Protein AF-A0A2W4WPD1-F1 (afdb_monomer_lite)

Radius of gyration: 22.11 Å; chains: 1; bounding box: 57×43×81 Å

InterPro domains:
  IPR038330 TspO/MBR-related superfamily [G3DSA:1.20.1260.100] (17-182)

Structure (mmCIF, N/CA/C/O backbone):
data_AF-A0A2W4WPD1-F1
#
_entry.id   AF-A0A2W4WPD1-F1
#
loop_
_atom_site.group_PDB
_atom_site.id
_atom_site.type_symbol
_atom_site.label_atom_id
_atom_site.label_alt_id
_atom_site.label_comp_id
_atom_site.label_asym_id
_atom_site.label_entity_id
_atom_site.label_seq_id
_atom_site.pdbx_PDB_ins_code
_atom_site.Cartn_x
_atom_site.Cartn_y
_atom_site.Cartn_z
_atom_site.occupancy
_atom_site.B_iso_or_equiv
_atom_site.auth_seq_id
_atom_site.auth_comp_id
_atom_site.auth_asym_id
_atom_site.auth_atom_id
_atom_site.pdbx_PDB_model_num
ATOM 1 N N . MET A 1 1 ? -22.347 15.953 59.995 1.00 42.59 1 MET A N 1
ATOM 2 C CA . MET A 1 1 ? -21.863 16.810 58.892 1.00 42.59 1 MET A CA 1
ATOM 3 C C . MET A 1 1 ? -20.649 16.119 58.297 1.00 42.59 1 MET A C 1
ATOM 5 O O . MET A 1 1 ? -19.586 16.167 58.896 1.00 42.59 1 MET A O 1
ATOM 9 N N . THR A 1 2 ? -20.830 15.371 57.210 1.00 38.72 2 THR A N 1
ATOM 10 C CA . THR A 1 2 ? -19.781 14.523 56.622 1.00 38.72 2 THR A CA 1
ATOM 11 C C . THR A 1 2 ? -19.592 14.935 55.170 1.00 38.72 2 THR A C 1
ATOM 13 O O . THR A 1 2 ? -20.540 14.941 54.388 1.00 38.72 2 THR A O 1
ATOM 16 N N . ASN A 1 3 ? -18.367 15.363 54.870 1.00 38.16 3 ASN A N 1
ATOM 17 C CA . ASN A 1 3 ? -17.938 16.006 53.635 1.00 38.16 3 ASN A CA 1
ATOM 18 C C . ASN A 1 3 ? -18.230 15.157 52.391 1.00 38.16 3 ASN A C 1
ATOM 20 O O . ASN A 1 3 ? -17.741 14.035 52.267 1.00 38.16 3 ASN A O 1
ATOM 24 N N . GLN A 1 4 ? -18.969 15.734 51.441 1.00 39.50 4 GLN A N 1
ATOM 25 C CA . GLN A 1 4 ? -19.043 15.236 50.073 1.00 39.50 4 GLN A CA 1
ATOM 26 C C . GLN A 1 4 ? -17.742 15.593 49.349 1.00 39.50 4 GLN A C 1
ATOM 28 O O . GLN A 1 4 ? -17.478 16.751 49.034 1.00 39.50 4 GLN A O 1
ATOM 33 N N . THR A 1 5 ? -16.919 14.586 49.080 1.00 43.91 5 THR A N 1
ATOM 34 C CA . THR A 1 5 ? -15.814 14.664 48.126 1.00 43.91 5 THR A CA 1
ATOM 35 C C . THR A 1 5 ? -16.387 14.858 46.724 1.00 43.91 5 THR A C 1
ATOM 37 O O . THR A 1 5 ? -16.841 13.923 46.069 1.00 43.91 5 THR A O 1
ATOM 40 N N . THR A 1 6 ? -16.377 16.102 46.252 1.00 45.09 6 THR A N 1
ATOM 41 C CA . THR A 1 6 ? -16.641 16.449 44.855 1.00 45.09 6 THR A CA 1
ATOM 42 C C . THR A 1 6 ? -15.619 15.754 43.957 1.00 45.09 6 THR A C 1
ATOM 44 O O . THR A 1 6 ? -14.435 16.093 43.980 1.00 45.09 6 THR A O 1
ATOM 47 N N . GLN A 1 7 ? -16.064 14.776 43.165 1.00 39.75 7 GLN A N 1
ATOM 48 C CA . GLN A 1 7 ? -15.249 14.217 42.089 1.00 39.75 7 GLN A CA 1
ATOM 49 C C . GLN A 1 7 ? -14.938 15.307 41.048 1.00 39.75 7 GLN A C 1
ATOM 51 O O . GLN A 1 7 ? -15.832 16.080 40.690 1.00 39.75 7 GLN A O 1
ATOM 56 N N . PRO A 1 8 ? -13.701 15.387 40.528 1.00 40.66 8 PRO A N 1
ATOM 57 C CA . PRO A 1 8 ? -13.371 16.346 39.488 1.00 40.66 8 PRO A CA 1
ATOM 58 C C . PRO A 1 8 ? -14.121 15.998 38.198 1.00 40.66 8 PRO A C 1
ATOM 60 O O . PRO A 1 8 ? -13.969 14.913 37.638 1.00 40.66 8 PRO A O 1
ATOM 63 N N . SER A 1 9 ? -14.923 16.957 37.731 1.00 39.97 9 SER A N 1
ATOM 64 C CA . SER A 1 9 ? -15.591 16.963 36.428 1.00 39.97 9 SER A CA 1
ATOM 65 C C . SER A 1 9 ? -14.628 16.523 35.321 1.00 39.97 9 SER A C 1
ATOM 67 O O . SER A 1 9 ? -13.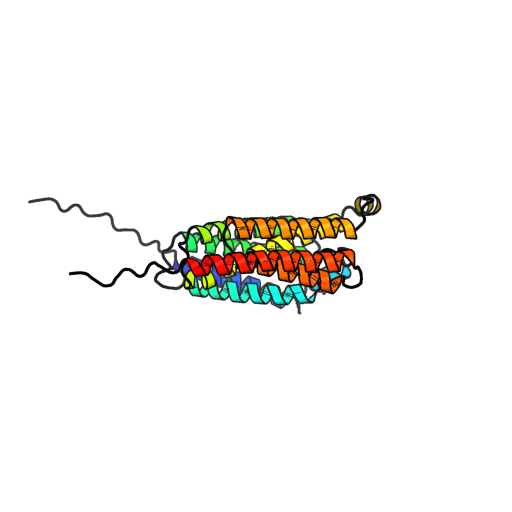632 17.195 35.029 1.00 39.97 9 SER A O 1
ATOM 69 N N . ALA A 1 10 ? -14.915 15.372 34.709 1.00 43.56 10 ALA A N 1
ATOM 70 C CA . ALA A 1 10 ? -14.200 14.889 33.542 1.00 43.56 10 ALA A CA 1
ATOM 71 C C . ALA A 1 10 ? -14.395 15.899 32.402 1.00 43.56 10 ALA A C 1
ATOM 73 O O . ALA A 1 10 ? -15.457 15.968 31.786 1.00 43.56 10 ALA A O 1
ATOM 74 N N . LYS A 1 11 ? -13.363 16.705 32.127 1.00 41.41 11 LYS A N 1
ATOM 75 C CA . LYS A 1 11 ? -13.317 17.612 30.975 1.00 41.41 11 LYS A CA 1
ATOM 76 C C . LYS A 1 11 ? -13.567 16.810 29.697 1.00 41.41 11 LYS A C 1
ATOM 78 O O . LYS A 1 11 ? -12.653 16.176 29.177 1.00 41.41 11 LYS A O 1
ATOM 83 N N . THR A 1 12 ? -14.783 16.861 29.160 1.00 45.59 12 THR A N 1
ATOM 84 C CA . THR A 1 12 ? -15.082 16.390 27.805 1.00 45.59 12 THR A CA 1
ATOM 85 C C . THR A 1 12 ? -14.243 17.209 26.821 1.00 45.59 12 THR A C 1
ATOM 87 O O . THR A 1 12 ? -14.444 18.425 26.734 1.00 45.59 12 THR A O 1
ATOM 90 N N . PRO A 1 13 ? -13.293 16.617 26.075 1.00 46.34 13 PRO A N 1
ATOM 91 C CA . PRO A 1 13 ? -12.472 17.394 25.160 1.00 46.34 13 PRO A CA 1
ATOM 92 C C . PRO A 1 13 ? -13.342 17.887 23.996 1.00 46.34 13 PRO A C 1
ATOM 94 O O . PRO A 1 13 ? -13.872 17.105 23.206 1.00 46.34 13 PRO A O 1
ATOM 97 N N . LYS A 1 14 ? -13.487 19.210 23.876 1.00 50.16 14 LYS A N 1
ATOM 98 C CA . LYS A 1 14 ? -14.313 19.899 22.864 1.00 50.16 14 LYS A CA 1
ATOM 99 C C . LYS A 1 14 ? -13.893 19.629 21.402 1.00 50.16 14 LYS A C 1
ATOM 101 O O . LYS A 1 14 ? -14.647 19.948 20.491 1.00 50.16 14 LYS A O 1
ATOM 106 N N . ASN A 1 15 ? -12.750 18.979 21.155 1.00 55.66 15 ASN A N 1
ATOM 107 C CA . ASN A 1 15 ? -12.110 18.921 19.830 1.00 55.66 15 ASN A CA 1
ATOM 108 C C . ASN A 1 15 ? -12.335 17.613 19.041 1.00 55.66 15 ASN A C 1
ATOM 110 O O . ASN A 1 15 ? -11.723 17.405 17.994 1.00 55.66 15 ASN A O 1
ATOM 114 N N . HIS A 1 16 ? -13.202 16.706 19.504 1.00 60.97 16 HIS A N 1
ATOM 115 C CA . HIS A 1 16 ? -13.381 15.402 18.845 1.00 60.97 16 HIS A CA 1
ATOM 116 C C . HIS A 1 16 ? -14.123 15.467 17.502 1.00 60.97 16 HIS A C 1
ATOM 118 O O . HIS A 1 16 ? -13.807 14.686 16.608 1.00 60.97 16 HIS A O 1
ATOM 124 N N . ILE A 1 17 ? -15.062 16.408 17.347 1.00 68.25 17 ILE A N 1
ATOM 125 C CA . ILE A 1 17 ? -15.828 16.596 16.100 1.00 68.25 17 ILE A CA 1
ATOM 126 C C . ILE A 1 17 ? -14.943 17.201 15.007 1.00 68.25 17 ILE A C 1
ATOM 128 O O . ILE A 1 17 ? -14.962 16.732 13.873 1.00 68.25 17 ILE A O 1
ATOM 132 N N . GLY A 1 18 ? -14.122 18.199 15.356 1.00 76.38 18 GLY A N 1
ATOM 133 C CA . GLY A 1 18 ? -13.243 18.880 14.400 1.00 76.38 18 GLY A CA 1
ATOM 134 C C . GLY A 1 18 ? -12.264 17.926 13.714 1.00 76.38 18 GLY A C 1
ATOM 135 O O . GLY A 1 18 ? -12.099 17.981 12.502 1.00 76.38 18 GLY A O 1
ATOM 136 N N . ARG A 1 19 ? -11.689 16.970 14.456 1.00 79.56 19 ARG A N 1
ATOM 137 C CA . ARG A 1 19 ? -10.804 15.940 13.884 1.00 79.56 19 ARG A CA 1
ATOM 138 C C . ARG A 1 19 ? -11.522 15.021 12.890 1.00 79.56 19 ARG A C 1
ATOM 140 O O . ARG A 1 19 ? -10.935 14.649 11.877 1.00 79.56 19 ARG A O 1
ATOM 147 N N . GLN A 1 20 ? -12.758 14.616 13.186 1.00 79.75 20 GLN A N 1
ATOM 148 C CA . GLN A 1 20 ? -13.516 13.717 12.308 1.00 79.75 20 GLN A CA 1
ATOM 149 C C . GLN A 1 20 ? -13.797 14.394 10.964 1.00 79.75 20 GLN A C 1
ATOM 151 O O . GLN A 1 20 ? -13.527 13.805 9.919 1.00 79.75 20 GLN A O 1
ATOM 156 N N . TRP A 1 21 ? -14.234 15.657 11.003 1.00 83.31 21 TRP A N 1
ATOM 157 C CA . TRP A 1 21 ? -14.419 16.477 9.806 1.00 83.31 21 TRP A CA 1
ATOM 158 C C . TRP A 1 21 ? -13.117 16.753 9.071 1.00 83.31 21 TRP A C 1
ATOM 160 O O . TRP A 1 21 ? -13.103 16.653 7.852 1.00 83.31 21 TRP A O 1
ATOM 170 N N . LEU A 1 22 ? -12.018 17.013 9.784 1.00 85.62 22 LEU A N 1
ATOM 171 C CA . LEU A 1 22 ? -10.703 17.153 9.162 1.00 85.62 22 LEU A CA 1
ATOM 172 C C . LEU A 1 22 ? -10.312 15.873 8.416 1.00 85.62 22 LEU A C 1
ATOM 174 O O . LEU A 1 22 ? -9.893 15.940 7.272 1.00 85.62 22 LEU A O 1
ATOM 178 N N . THR A 1 23 ? -10.526 14.704 9.023 1.00 82.69 23 THR A N 1
ATOM 179 C CA . THR A 1 23 ? -10.231 13.413 8.381 1.00 82.69 23 THR A CA 1
ATOM 180 C C . THR A 1 23 ? -11.059 13.217 7.117 1.00 82.69 23 THR A C 1
ATOM 182 O O . THR A 1 23 ? -10.509 12.847 6.086 1.00 82.69 23 THR A O 1
ATOM 185 N N . VAL A 1 24 ? -12.363 13.509 7.173 1.00 84.94 24 VAL A N 1
ATOM 186 C CA . VAL A 1 24 ? -13.236 13.468 5.992 1.00 84.94 24 VAL A CA 1
ATOM 187 C C . VAL A 1 24 ? -12.742 14.440 4.927 1.00 84.94 24 VAL A C 1
ATOM 189 O O . VAL A 1 24 ? -12.548 14.034 3.789 1.00 84.94 24 VAL A O 1
ATOM 192 N N . ALA A 1 25 ? -12.494 15.697 5.292 1.00 86.19 25 ALA A N 1
ATOM 193 C CA . ALA A 1 25 ? -12.073 16.736 4.364 1.00 86.19 25 ALA A CA 1
ATOM 194 C C . ALA A 1 25 ? -10.747 16.382 3.681 1.00 86.19 25 ALA A C 1
ATOM 196 O O . ALA A 1 25 ? -10.657 16.471 2.463 1.00 86.19 25 ALA A O 1
ATOM 197 N N . THR A 1 26 ? -9.738 15.924 4.427 1.00 85.25 26 THR A N 1
ATOM 198 C CA . THR A 1 26 ? -8.437 15.555 3.855 1.00 85.25 26 THR A CA 1
ATOM 199 C C . THR A 1 26 ? -8.530 14.304 2.984 1.00 85.25 26 THR A C 1
ATOM 201 O O . THR A 1 26 ? -7.913 14.266 1.924 1.00 85.25 26 THR A O 1
ATOM 204 N N . VAL A 1 27 ? -9.317 13.295 3.378 1.00 85.31 27 VAL A N 1
ATOM 205 C CA . VAL A 1 27 ? -9.541 12.098 2.548 1.00 85.31 27 VAL A CA 1
ATOM 206 C C . VAL A 1 27 ? -10.268 12.469 1.257 1.00 85.31 27 VAL A C 1
ATOM 208 O O . VAL A 1 27 ? -9.816 12.084 0.185 1.00 85.31 27 VAL A O 1
ATOM 211 N N . LEU A 1 28 ? -11.348 13.251 1.334 1.00 87.19 28 LEU A N 1
ATOM 212 C CA . LEU A 1 28 ? -12.090 13.701 0.154 1.00 87.19 28 LEU A CA 1
ATOM 213 C C . LEU A 1 28 ? -11.230 14.579 -0.755 1.00 87.19 28 LEU A C 1
ATOM 215 O O . LEU A 1 28 ? -11.260 14.398 -1.967 1.00 87.19 28 LEU A O 1
ATOM 219 N N . LEU A 1 29 ? -10.431 15.482 -0.185 1.00 86.31 29 LEU A N 1
ATOM 220 C CA . LEU A 1 29 ? -9.497 16.306 -0.945 1.00 86.31 29 LEU A CA 1
ATOM 221 C C . LEU A 1 29 ? -8.433 15.446 -1.632 1.00 86.31 29 LEU A C 1
ATOM 223 O O . LEU A 1 29 ? -8.124 15.670 -2.794 1.00 86.31 29 LEU A O 1
ATOM 227 N N . SER A 1 30 ? -7.902 14.439 -0.941 1.00 83.88 30 SER A N 1
ATOM 228 C CA . SER A 1 30 ? -6.915 13.517 -1.501 1.00 83.88 30 SER A CA 1
ATOM 229 C C . SER A 1 30 ? -7.490 12.676 -2.644 1.00 83.88 30 SER A C 1
ATOM 231 O O . SER A 1 30 ? -6.847 12.549 -3.687 1.00 83.88 30 SER A O 1
ATOM 233 N N . ILE A 1 31 ? -8.728 12.192 -2.495 1.00 84.38 31 ILE A N 1
ATOM 234 C CA . ILE A 1 31 ? -9.485 11.520 -3.560 1.00 84.38 31 ILE A CA 1
ATOM 235 C C . ILE A 1 31 ? -9.681 12.466 -4.745 1.00 84.38 31 ILE A C 1
ATOM 237 O O . ILE A 1 31 ? -9.389 12.095 -5.878 1.00 84.38 31 ILE A O 1
ATOM 241 N N . ALA A 1 32 ? -10.145 13.691 -4.489 1.00 83.31 32 ALA A N 1
ATOM 242 C CA . ALA A 1 32 ? -10.392 14.682 -5.526 1.00 83.31 32 ALA A CA 1
ATOM 243 C C . ALA A 1 32 ? -9.110 15.007 -6.297 1.00 83.31 32 ALA A C 1
ATOM 245 O O . ALA A 1 32 ? -9.121 14.946 -7.518 1.00 83.31 32 ALA A O 1
ATOM 246 N N . VAL A 1 33 ? -7.995 15.272 -5.610 1.00 81.44 33 VAL A N 1
ATOM 247 C CA . VAL A 1 33 ? -6.701 15.539 -6.256 1.00 81.44 33 VAL A CA 1
ATOM 248 C C . VAL A 1 33 ? -6.260 14.349 -7.101 1.00 81.44 33 VAL A C 1
ATOM 250 O O . VAL A 1 33 ? -5.855 14.548 -8.242 1.00 81.44 33 VAL A O 1
ATOM 253 N N . ASN A 1 34 ? -6.365 13.119 -6.595 1.00 80.44 34 ASN A N 1
ATOM 254 C CA . ASN A 1 34 ? -5.960 11.939 -7.357 1.00 80.44 34 ASN A CA 1
ATOM 255 C C . ASN A 1 34 ? -6.826 11.733 -8.609 1.00 80.44 34 ASN A C 1
ATOM 257 O O . ASN A 1 34 ? -6.280 11.552 -9.693 1.00 80.44 34 ASN A O 1
ATOM 261 N N . ILE A 1 35 ? -8.153 11.842 -8.478 1.00 77.75 35 ILE A N 1
ATOM 262 C CA . ILE A 1 35 ? -9.088 11.709 -9.603 1.00 77.75 35 ILE A CA 1
ATOM 263 C C . ILE A 1 35 ? -8.894 12.842 -10.610 1.00 77.75 35 ILE A C 1
ATOM 265 O O . ILE A 1 35 ? -8.871 12.566 -11.801 1.00 77.75 35 ILE A O 1
ATOM 269 N N . LEU A 1 36 ? -8.729 14.091 -10.161 1.00 74.56 36 LEU A N 1
ATOM 270 C CA . LEU A 1 36 ? -8.530 15.263 -11.025 1.00 74.56 36 LEU A CA 1
ATOM 271 C C . LEU A 1 36 ? -7.177 15.252 -11.737 1.00 74.56 36 LEU A C 1
ATOM 273 O O . LEU A 1 36 ? -7.077 15.769 -12.845 1.00 74.56 36 LEU A O 1
ATOM 277 N N . SER A 1 37 ? -6.161 14.623 -11.148 1.00 68.94 37 SER A N 1
ATOM 278 C CA . SER A 1 37 ? -4.841 14.480 -11.772 1.00 68.94 37 SER A CA 1
ATOM 279 C C . SER A 1 37 ? -4.839 13.536 -12.980 1.00 68.94 37 SER A C 1
ATOM 281 O O . SER A 1 37 ? -3.855 13.494 -13.711 1.00 68.94 37 SER A O 1
ATOM 283 N N . ILE A 1 38 ? -5.914 12.768 -13.192 1.00 67.38 38 ILE A N 1
ATOM 284 C CA . ILE A 1 38 ? -6.073 11.887 -14.355 1.00 67.38 38 ILE A CA 1
ATOM 285 C C . ILE A 1 38 ? -6.501 12.690 -15.604 1.00 67.38 38 ILE A C 1
ATOM 287 O O . ILE A 1 38 ? -5.793 12.599 -16.604 1.00 67.38 38 ILE A O 1
ATOM 291 N N . PRO A 1 39 ? -7.594 13.491 -15.591 1.00 61.44 39 PRO A N 1
ATOM 292 C CA . PRO A 1 39 ? -7.988 14.335 -16.721 1.00 61.44 39 PRO A CA 1
ATOM 293 C C . PRO A 1 39 ? -7.250 15.683 -16.799 1.00 61.44 39 PRO A C 1
ATOM 295 O O . PRO A 1 39 ? -7.168 16.244 -17.887 1.00 61.44 39 PRO A O 1
ATOM 298 N N . PHE A 1 40 ? -6.717 16.214 -15.688 1.00 63.00 40 PHE A N 1
ATOM 299 C CA . PHE A 1 40 ? -5.987 17.494 -15.645 1.00 63.00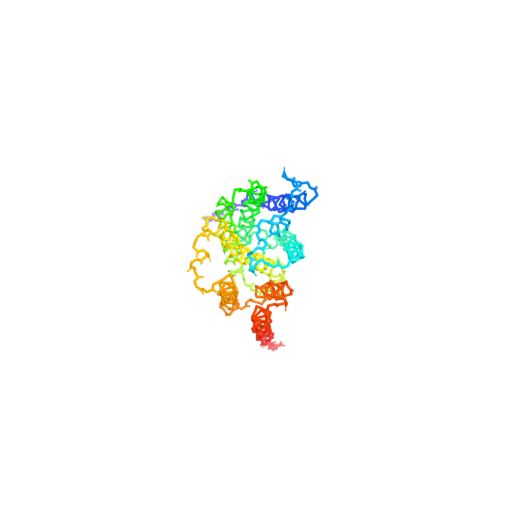 40 PHE A CA 1
ATOM 300 C C . PHE A 1 40 ? -4.589 17.349 -15.022 1.00 63.00 40 PHE A C 1
ATOM 302 O O . PHE A 1 40 ? -4.310 17.920 -13.962 1.00 63.00 40 PHE A O 1
ATOM 309 N N . PRO A 1 41 ? -3.687 16.573 -15.642 1.00 67.56 41 PRO A N 1
ATOM 310 C CA . PRO A 1 41 ? -2.315 16.479 -15.172 1.00 67.56 41 PRO A CA 1
ATOM 311 C C . PRO A 1 41 ? -1.580 17.830 -15.324 1.00 67.56 41 PRO A C 1
ATOM 313 O O . PRO A 1 41 ? -1.660 18.437 -16.394 1.00 67.56 41 PRO A O 1
ATOM 316 N N . PRO A 1 42 ? -0.816 18.288 -14.309 1.00 58.94 42 PRO A N 1
ATOM 317 C CA . PRO A 1 42 ? -0.085 19.562 -14.337 1.00 58.94 42 PRO A CA 1
ATOM 318 C C . PRO A 1 42 ? 0.864 19.727 -15.533 1.00 58.94 42 PRO A C 1
ATOM 320 O O . PRO A 1 42 ? 1.041 20.838 -16.019 1.00 58.94 42 PRO A O 1
ATOM 323 N N . GLU A 1 43 ? 1.440 18.624 -16.022 1.00 61.19 43 GLU A N 1
ATOM 324 C CA . GLU A 1 43 ? 2.357 18.590 -17.174 1.00 61.19 43 GLU A CA 1
ATOM 325 C C . GLU A 1 43 ? 1.800 17.782 -18.364 1.00 61.19 43 GLU A C 1
ATOM 327 O O . GLU A 1 43 ? 2.544 17.347 -19.240 1.00 61.19 43 GLU A O 1
ATOM 332 N N . GLY A 1 44 ? 0.488 17.525 -18.410 1.00 61.50 44 GLY A N 1
ATOM 333 C CA . GLY A 1 44 ? -0.135 16.804 -19.529 1.00 61.50 44 GLY A CA 1
ATOM 334 C C . GLY A 1 44 ? -0.036 15.270 -19.478 1.00 61.50 44 GLY A C 1
ATOM 335 O O . GLY A 1 44 ? -0.684 14.621 -20.291 1.00 61.50 44 GLY A O 1
ATOM 336 N N . LYS A 1 45 ? 0.712 14.684 -18.527 1.00 60.44 45 LYS A N 1
ATOM 337 C CA . LYS A 1 45 ? 0.827 13.224 -18.328 1.00 60.44 45 LYS A CA 1
ATOM 338 C C . LYS A 1 45 ? 0.288 12.776 -16.973 1.00 60.44 45 LYS A C 1
ATOM 340 O O . LYS A 1 45 ? 0.667 13.338 -15.947 1.00 60.44 45 LYS A O 1
ATOM 345 N N . ASN A 1 46 ? -0.546 11.740 -16.942 1.00 67.69 46 ASN A N 1
ATOM 346 C CA . ASN A 1 46 ? -1.027 11.161 -15.681 1.00 67.69 46 ASN A CA 1
ATOM 347 C C . ASN A 1 46 ? 0.024 10.236 -15.021 1.00 67.69 46 ASN A C 1
ATOM 349 O O . ASN A 1 46 ? 1.041 9.892 -15.619 1.00 67.69 46 ASN A O 1
ATOM 353 N N . ILE A 1 47 ? -0.216 9.804 -13.775 1.00 68.00 47 ILE A N 1
ATOM 354 C CA . ILE A 1 47 ? 0.725 8.955 -13.009 1.00 68.00 47 ILE A CA 1
ATOM 355 C C . ILE A 1 47 ? 1.065 7.657 -13.761 1.00 68.00 47 ILE A C 1
ATOM 357 O O . ILE A 1 47 ? 2.222 7.239 -13.768 1.00 68.00 47 ILE A O 1
ATOM 361 N N . GLY A 1 48 ? 0.069 7.029 -14.394 1.00 62.88 48 GLY A N 1
ATOM 362 C CA . GLY A 1 48 ? 0.259 5.807 -15.176 1.00 62.88 48 GLY A CA 1
ATOM 363 C C . GLY A 1 48 ? 1.115 6.054 -16.416 1.00 62.88 48 GLY A C 1
ATOM 364 O O . GLY A 1 48 ? 2.052 5.309 -16.668 1.00 62.88 48 GLY A O 1
ATOM 365 N N . GLU A 1 49 ? 0.875 7.153 -17.126 1.00 66.19 49 GLU A N 1
ATOM 366 C CA . GLU A 1 49 ? 1.644 7.561 -18.305 1.00 66.19 49 GLU A CA 1
ATOM 367 C C . GLU A 1 49 ? 3.079 7.960 -17.966 1.00 66.19 49 GLU A C 1
ATOM 369 O O . GLU A 1 49 ? 3.997 7.592 -18.693 1.00 66.19 49 GLU A O 1
ATOM 374 N N . VAL A 1 50 ? 3.317 8.671 -16.860 1.00 65.75 50 VAL A N 1
ATOM 375 C CA . VAL A 1 50 ? 4.678 8.926 -16.362 1.00 65.75 50 VAL A CA 1
ATOM 376 C C . VAL A 1 50 ? 5.359 7.595 -16.020 1.00 65.75 50 VAL A C 1
ATOM 378 O O . VAL A 1 50 ? 6.516 7.391 -16.386 1.00 65.75 50 VAL A O 1
ATOM 381 N N . SER A 1 51 ? 4.638 6.653 -15.401 1.00 62.81 51 SER A N 1
ATOM 382 C CA . SER A 1 51 ? 5.157 5.312 -15.102 1.00 62.81 51 SER A CA 1
ATOM 383 C C . SER A 1 51 ? 5.471 4.486 -16.348 1.00 62.81 51 SER A C 1
ATOM 385 O O . SER A 1 51 ? 6.463 3.766 -16.366 1.00 62.81 51 SER A O 1
ATOM 387 N N . ASP A 1 52 ? 4.667 4.587 -17.400 1.00 64.06 52 ASP A N 1
ATOM 388 C CA . ASP A 1 52 ? 4.848 3.791 -18.613 1.00 64.06 52 ASP A CA 1
ATOM 389 C C . ASP A 1 52 ? 5.830 4.437 -19.599 1.00 64.06 52 ASP A C 1
ATOM 391 O O . ASP A 1 52 ? 6.581 3.721 -20.259 1.00 64.06 52 ASP A O 1
ATOM 395 N N . THR A 1 53 ? 5.889 5.771 -19.665 1.00 63.84 53 THR A N 1
ATOM 396 C CA . THR A 1 53 ? 6.788 6.493 -20.582 1.00 63.84 53 THR A CA 1
ATOM 397 C C . THR A 1 53 ? 8.172 6.729 -19.988 1.00 63.84 53 THR A C 1
ATOM 399 O O . THR A 1 53 ? 9.169 6.444 -20.645 1.00 63.84 53 THR A O 1
ATOM 402 N N . THR A 1 54 ? 8.257 7.206 -18.745 1.00 59.91 54 THR A N 1
ATOM 403 C CA . THR A 1 54 ? 9.537 7.522 -18.091 1.00 59.91 54 THR A CA 1
ATOM 404 C C . THR A 1 54 ? 10.127 6.295 -17.392 1.00 59.91 54 THR A C 1
ATOM 406 O O . THR A 1 54 ? 11.341 6.106 -17.379 1.00 59.91 54 THR A O 1
ATOM 409 N N . PHE A 1 55 ? 9.273 5.423 -16.847 1.00 62.22 55 PHE A N 1
ATOM 410 C CA . PHE A 1 55 ? 9.684 4.245 -16.077 1.00 62.22 55 PHE A CA 1
ATOM 411 C C . PHE A 1 55 ? 9.364 2.912 -16.775 1.00 62.22 55 PHE A C 1
ATOM 413 O O . PHE A 1 55 ? 9.376 1.865 -16.133 1.00 62.22 55 PHE A O 1
ATOM 420 N N . GLY A 1 56 ? 9.139 2.907 -18.095 1.00 57.38 56 GLY A N 1
ATOM 421 C CA . GLY A 1 56 ? 8.808 1.692 -18.858 1.00 57.38 56 GLY A CA 1
ATOM 422 C C . GLY A 1 56 ? 9.858 0.572 -18.769 1.00 57.38 56 GLY A C 1
ATOM 423 O O . GLY A 1 56 ? 9.512 -0.605 -18.858 1.00 57.38 56 GLY A O 1
ATOM 424 N N . ASN A 1 57 ? 11.120 0.926 -18.503 1.00 59.34 57 ASN A N 1
ATOM 425 C CA . ASN A 1 57 ? 12.218 -0.024 -18.279 1.00 59.34 57 ASN A CA 1
ATOM 426 C C . ASN A 1 57 ? 12.256 -0.591 -16.840 1.00 59.34 57 ASN A C 1
ATOM 428 O O . ASN A 1 57 ? 13.013 -1.522 -16.560 1.00 59.34 57 ASN A O 1
ATOM 432 N N . VAL A 1 58 ? 11.449 -0.050 -15.918 1.00 67.06 58 VAL A N 1
ATOM 433 C CA . VAL A 1 58 ? 11.330 -0.514 -14.531 1.00 67.06 58 VAL A CA 1
ATOM 434 C C . VAL A 1 58 ? 10.364 -1.699 -14.507 1.00 67.06 58 VAL A C 1
ATOM 436 O O . VAL A 1 58 ? 9.151 -1.538 -14.376 1.00 67.06 58 VAL A O 1
ATOM 439 N N . LEU A 1 59 ? 10.907 -2.911 -14.613 1.00 70.88 59 LEU A N 1
ATOM 440 C CA . LEU A 1 59 ? 10.123 -4.154 -14.698 1.00 70.88 59 LEU A CA 1
ATOM 441 C C . LEU A 1 59 ? 9.344 -4.500 -13.404 1.00 70.88 59 LEU A C 1
ATOM 443 O O . LEU A 1 59 ? 8.519 -5.410 -13.405 1.00 70.88 59 LEU A O 1
ATOM 447 N N . ILE A 1 60 ? 9.578 -3.792 -12.289 1.00 74.56 60 ILE A N 1
ATOM 448 C CA . ILE A 1 60 ? 8.797 -3.962 -11.047 1.00 74.56 60 ILE A CA 1
ATOM 449 C C . ILE A 1 60 ? 7.462 -3.200 -11.075 1.00 74.56 60 ILE A C 1
ATOM 451 O O . ILE A 1 60 ? 6.585 -3.457 -10.249 1.00 74.56 60 ILE A O 1
ATOM 455 N N . THR A 1 61 ? 7.278 -2.268 -12.012 1.00 76.00 61 THR A N 1
ATOM 456 C CA . THR A 1 61 ? 6.048 -1.480 -12.124 1.00 76.00 61 THR A CA 1
ATOM 457 C C . THR A 1 61 ? 4.878 -2.388 -12.523 1.00 76.00 61 THR A C 1
ATOM 459 O O . THR A 1 61 ? 4.945 -3.034 -13.566 1.00 76.00 61 THR A O 1
ATOM 462 N N . PRO A 1 62 ? 3.774 -2.444 -11.753 1.00 73.44 62 PRO A N 1
ATOM 463 C CA . PRO A 1 62 ? 2.589 -3.210 -12.139 1.00 73.44 62 PRO A CA 1
ATOM 464 C C . PRO A 1 62 ? 1.986 -2.729 -13.465 1.00 73.44 62 PRO A C 1
ATOM 466 O O . PRO A 1 62 ? 2.253 -1.617 -13.920 1.00 73.44 62 PRO A O 1
ATOM 469 N N . ALA A 1 63 ? 1.130 -3.539 -14.091 1.00 73.94 63 ALA A N 1
ATOM 470 C CA . ALA A 1 63 ? 0.356 -3.084 -15.248 1.00 73.94 63 ALA A CA 1
ATOM 471 C C . ALA A 1 63 ? -0.421 -1.789 -14.923 1.00 73.94 63 ALA A C 1
ATOM 473 O O . ALA A 1 63 ? -0.973 -1.668 -13.828 1.00 73.94 63 ALA A O 1
ATOM 474 N N . GLY A 1 64 ? -0.501 -0.844 -15.869 1.00 69.81 64 GLY A N 1
ATOM 475 C CA . GLY A 1 64 ? -1.095 0.484 -15.641 1.00 69.81 64 GLY A CA 1
ATOM 476 C C . GLY A 1 64 ? -2.530 0.452 -15.097 1.00 69.81 64 GLY A C 1
ATOM 477 O O . GLY A 1 64 ? -2.903 1.294 -14.284 1.00 69.81 64 GLY A O 1
ATOM 478 N N . TYR A 1 65 ? -3.308 -0.586 -15.432 1.00 74.50 65 TYR A N 1
ATOM 479 C CA . TYR A 1 65 ? -4.654 -0.781 -14.886 1.00 74.50 65 TYR A CA 1
ATOM 480 C C . TYR A 1 65 ? -4.665 -1.065 -13.373 1.00 74.50 65 TYR A C 1
ATOM 482 O O . TYR A 1 65 ? -5.644 -0.762 -12.701 1.00 74.50 65 TYR A O 1
ATOM 490 N N . ALA A 1 66 ? -3.601 -1.632 -12.799 1.00 78.44 66 ALA A N 1
ATOM 491 C CA . ALA A 1 66 ? -3.580 -2.068 -11.402 1.00 78.44 66 ALA A CA 1
ATOM 492 C C . ALA A 1 66 ? -3.649 -0.902 -10.406 1.00 78.44 66 ALA A C 1
ATOM 494 O O . ALA A 1 66 ? -4.199 -1.064 -9.314 1.00 78.44 66 ALA A O 1
ATOM 495 N N . PHE A 1 67 ? -3.128 0.264 -10.799 1.00 74.44 67 PHE A N 1
ATOM 496 C CA . PHE A 1 67 ? -3.137 1.485 -10.000 1.00 74.44 67 PHE A CA 1
ATOM 497 C C . PHE A 1 67 ? -4.565 1.996 -9.714 1.00 74.44 67 PHE A C 1
ATOM 499 O O . PHE A 1 67 ? -4.922 2.071 -8.535 1.00 74.44 67 PHE A O 1
ATOM 506 N N . PRO A 1 68 ? -5.422 2.306 -10.713 1.00 74.94 68 PRO A N 1
ATOM 507 C CA . PRO A 1 68 ? -6.771 2.817 -10.454 1.00 74.94 68 PRO A CA 1
ATOM 508 C C . PRO A 1 68 ? -7.670 1.834 -9.684 1.00 74.94 68 PRO A C 1
ATOM 510 O O . PRO A 1 68 ? -8.460 2.272 -8.842 1.00 74.94 68 PRO A O 1
ATOM 513 N N . TYR A 1 69 ? -7.533 0.515 -9.888 1.00 81.12 69 TYR A N 1
ATOM 514 C CA . TYR A 1 69 ? -8.332 -0.472 -9.143 1.00 81.12 69 TYR A CA 1
ATOM 515 C C . TYR A 1 69 ? -8.001 -0.496 -7.645 1.00 81.12 69 TYR A C 1
ATOM 517 O O . TYR A 1 69 ? -8.916 -0.491 -6.818 1.00 81.12 69 TYR A O 1
ATOM 525 N N . ILE A 1 70 ? -6.716 -0.483 -7.267 1.00 84.75 70 ILE A N 1
ATOM 526 C CA . ILE A 1 70 ? -6.341 -0.469 -5.845 1.00 84.75 70 ILE A CA 1
ATOM 527 C C . ILE A 1 70 ? -6.677 0.869 -5.197 1.00 84.75 70 ILE A C 1
ATOM 529 O O . ILE A 1 70 ? -7.192 0.870 -4.080 1.00 84.75 70 ILE A O 1
ATOM 533 N N . TRP A 1 71 ? -6.463 1.994 -5.884 1.00 84.56 71 TRP A N 1
ATOM 534 C CA . TRP A 1 71 ? -6.858 3.301 -5.354 1.00 84.56 71 TRP A CA 1
ATOM 535 C C . TRP A 1 71 ? -8.356 3.370 -5.069 1.00 84.56 71 TRP A C 1
ATOM 537 O O . TRP A 1 71 ? -8.745 3.791 -3.983 1.00 84.56 71 TRP A O 1
ATOM 547 N N . SER A 1 72 ? -9.189 2.841 -5.967 1.00 84.31 72 SER A N 1
ATOM 548 C CA . SER A 1 72 ? -10.636 2.739 -5.744 1.00 84.31 72 SER A CA 1
ATOM 549 C C . SER A 1 72 ? -10.969 1.945 -4.473 1.00 84.31 72 SER A C 1
ATOM 551 O O . SER A 1 72 ? -11.770 2.395 -3.651 1.00 84.31 72 SER A O 1
ATOM 553 N N . LEU A 1 73 ? -10.312 0.799 -4.252 1.00 87.75 73 LEU A N 1
ATOM 554 C CA . LEU A 1 73 ? -10.488 -0.007 -3.035 1.00 87.75 73 LEU A CA 1
ATOM 555 C C . LEU A 1 73 ? -10.011 0.719 -1.769 1.00 87.75 73 LEU A C 1
ATOM 557 O O . LEU A 1 73 ? -10.690 0.670 -0.739 1.00 87.75 73 LEU A O 1
ATOM 561 N N . VAL A 1 74 ? -8.874 1.415 -1.838 1.00 88.75 74 VAL A N 1
ATOM 562 C CA . VAL A 1 74 ? -8.353 2.242 -0.740 1.00 88.75 74 VAL A CA 1
ATOM 563 C C . VAL A 1 74 ? -9.349 3.346 -0.394 1.00 88.75 74 VAL A C 1
ATOM 565 O O . VAL A 1 74 ? -9.666 3.523 0.780 1.00 88.75 74 VAL A O 1
ATOM 568 N N . TYR A 1 75 ? -9.903 4.044 -1.385 1.00 86.06 75 TYR A N 1
ATOM 569 C CA . TYR A 1 75 ? -10.855 5.133 -1.167 1.00 86.06 75 TYR A CA 1
ATOM 570 C C . TYR A 1 75 ? -12.170 4.656 -0.563 1.00 86.06 75 TYR A C 1
ATOM 572 O O . TYR A 1 75 ? -12.634 5.248 0.412 1.00 86.06 75 TYR A O 1
ATOM 580 N N . ILE A 1 76 ? -12.722 3.539 -1.044 1.00 87.56 76 ILE A N 1
ATOM 581 C CA . ILE A 1 76 ? -13.896 2.908 -0.423 1.00 87.56 76 ILE A CA 1
ATOM 582 C C . ILE A 1 76 ? -13.592 2.544 1.037 1.00 87.56 76 ILE A C 1
ATOM 584 O O . ILE A 1 76 ? -14.393 2.824 1.931 1.00 87.56 76 ILE A O 1
ATOM 588 N N . GLY A 1 77 ? -12.415 1.972 1.301 1.00 87.56 77 GLY A N 1
ATOM 589 C CA . GLY A 1 77 ? -11.971 1.650 2.653 1.00 87.56 77 GLY A CA 1
ATOM 590 C C . GLY A 1 77 ? -11.852 2.884 3.553 1.00 87.56 77 GLY A C 1
ATOM 591 O O . GLY A 1 77 ? -12.312 2.863 4.696 1.00 87.56 77 GLY A O 1
ATOM 592 N N . LEU A 1 78 ? -11.262 3.970 3.054 1.00 86.69 78 LEU A N 1
ATOM 593 C CA . LEU A 1 78 ? -11.108 5.218 3.800 1.00 86.69 78 LEU A CA 1
ATOM 594 C C . LEU A 1 78 ? -12.458 5.879 4.087 1.00 86.69 78 LEU A C 1
ATOM 596 O O . LEU A 1 78 ? -12.649 6.376 5.195 1.00 86.69 78 LEU A O 1
ATOM 600 N N . ILE A 1 79 ? -13.413 5.826 3.155 1.00 85.00 79 ILE A N 1
ATOM 601 C CA . ILE A 1 79 ? -14.794 6.278 3.381 1.00 85.00 79 ILE A CA 1
ATOM 602 C C . ILE A 1 79 ? -15.464 5.418 4.459 1.00 85.00 79 ILE A C 1
ATOM 604 O O . ILE A 1 79 ? -16.075 5.954 5.384 1.00 85.00 79 ILE A O 1
ATOM 608 N N . ALA A 1 80 ? -15.305 4.092 4.409 1.00 86.44 80 ALA A N 1
ATOM 609 C CA . ALA A 1 80 ? -15.843 3.192 5.428 1.00 86.44 80 ALA A CA 1
ATOM 610 C C . ALA A 1 80 ? -15.266 3.491 6.825 1.00 86.44 80 ALA A C 1
ATOM 612 O O . ALA A 1 80 ? -16.016 3.568 7.802 1.00 86.44 80 ALA A O 1
ATOM 613 N N . PHE A 1 81 ? -13.955 3.734 6.920 1.00 86.25 81 PHE A N 1
ATOM 614 C CA . PHE A 1 81 ? -13.306 4.181 8.154 1.00 86.25 81 PHE A CA 1
ATOM 615 C C . PHE A 1 81 ? -13.815 5.556 8.600 1.00 86.25 81 PHE A C 1
ATOM 617 O O . PHE A 1 81 ? -14.100 5.756 9.784 1.00 86.25 81 PHE A O 1
ATOM 624 N N . ALA A 1 82 ? -13.979 6.487 7.657 1.00 83.81 82 ALA A N 1
ATOM 625 C CA . ALA A 1 82 ? -14.479 7.824 7.925 1.00 83.81 82 ALA A CA 1
ATOM 626 C C . ALA A 1 82 ? -15.899 7.791 8.498 1.00 83.81 82 ALA A C 1
ATOM 628 O O . ALA A 1 82 ? -16.165 8.530 9.435 1.00 83.81 82 ALA A O 1
ATOM 629 N N . ILE A 1 83 ? -16.778 6.903 8.024 1.00 83.44 83 ILE A N 1
ATOM 630 C CA . ILE A 1 83 ? -18.107 6.674 8.615 1.00 83.44 83 ILE A CA 1
ATOM 631 C C . ILE A 1 83 ? -17.967 6.022 9.999 1.00 83.44 83 ILE A C 1
ATOM 633 O O . ILE A 1 83 ? -18.610 6.447 10.960 1.00 83.44 83 ILE A O 1
ATOM 637 N N . TYR A 1 84 ? -17.091 5.022 10.136 1.00 82.62 84 TYR A N 1
ATOM 638 C CA . TYR A 1 84 ? -16.908 4.274 11.382 1.00 82.62 84 TYR A CA 1
ATOM 639 C C . TYR A 1 84 ? -16.464 5.153 12.560 1.00 82.62 84 TYR A C 1
ATOM 641 O O . TYR A 1 84 ? -16.951 4.975 13.679 1.00 82.62 84 TYR A O 1
ATOM 649 N N . GLN A 1 85 ? -15.592 6.139 12.328 1.00 80.44 85 GLN A N 1
ATOM 650 C CA . GLN A 1 85 ? -15.153 7.060 13.383 1.00 80.44 85 GLN A CA 1
ATOM 651 C C . GLN A 1 85 ? -16.277 7.959 13.927 1.00 80.44 85 GLN A C 1
ATOM 653 O O . GLN A 1 85 ? -16.133 8.444 15.050 1.00 80.44 85 GLN A O 1
ATOM 658 N N . PHE A 1 86 ? -17.370 8.192 13.184 1.00 77.06 86 PHE A N 1
ATOM 659 C CA . PHE A 1 86 ? -18.503 9.011 13.645 1.00 77.06 86 PHE A CA 1
ATOM 660 C C . PHE A 1 86 ? -19.458 8.263 14.577 1.00 77.06 86 PHE A C 1
ATOM 662 O O . PHE A 1 86 ? -20.264 8.909 15.248 1.00 77.06 86 PHE A O 1
ATOM 669 N N . LEU A 1 87 ? -19.369 6.931 14.674 1.00 80.62 87 LEU A N 1
ATOM 670 C CA . LEU A 1 87 ? -20.267 6.170 15.541 1.00 80.62 87 LEU A CA 1
ATOM 671 C C . LEU A 1 87 ? -20.101 6.600 17.016 1.00 80.62 87 LEU A C 1
ATOM 673 O O . LEU A 1 87 ? -18.965 6.723 17.491 1.00 80.62 87 LEU A O 1
ATOM 677 N N . PRO A 1 88 ? -21.203 6.759 17.782 1.00 66.38 88 PRO A N 1
ATOM 678 C CA . PRO A 1 88 ? -21.168 7.284 19.154 1.00 66.38 88 PRO A CA 1
ATOM 679 C C . PRO A 1 88 ? -20.233 6.507 20.089 1.00 66.38 88 PRO A C 1
ATOM 681 O O . PRO A 1 88 ? -19.520 7.096 20.896 1.00 66.38 88 PRO A O 1
ATOM 684 N N . GLN A 1 89 ? -20.178 5.182 19.921 1.00 70.31 89 GLN A N 1
ATOM 685 C CA . GLN A 1 89 ? -19.320 4.283 20.701 1.00 70.31 89 GLN A CA 1
ATOM 686 C C . GLN A 1 89 ? -17.823 4.427 20.377 1.00 70.31 89 GLN A C 1
ATOM 688 O O . GLN A 1 89 ? -16.978 4.036 21.175 1.00 70.31 89 GLN A O 1
ATOM 693 N N . GLN A 1 90 ? -17.482 4.959 19.201 1.00 72.00 90 GLN A N 1
ATOM 694 C CA . GLN A 1 90 ? -16.114 4.998 18.670 1.00 72.00 90 GLN A CA 1
ATOM 695 C C . GLN A 1 90 ? -15.484 6.391 18.764 1.00 72.00 90 GLN A C 1
ATOM 697 O O . GLN A 1 90 ? -14.259 6.508 18.861 1.00 72.00 90 GLN A O 1
ATOM 702 N N . ARG A 1 91 ? -16.315 7.438 18.822 1.00 66.56 91 ARG A N 1
ATOM 703 C CA . ARG A 1 91 ? -15.924 8.855 18.892 1.00 66.56 91 ARG A CA 1
ATOM 704 C C . ARG A 1 91 ? -14.961 9.190 20.038 1.00 66.56 91 ARG A C 1
ATOM 706 O O . ARG A 1 91 ? -14.112 10.066 19.877 1.00 66.56 91 ARG A O 1
ATOM 713 N N . TYR A 1 92 ? -15.063 8.469 21.155 1.00 70.56 92 TYR A N 1
ATOM 714 C CA . TYR A 1 92 ? -14.239 8.671 22.354 1.00 70.56 92 TYR A CA 1
ATOM 715 C C . TYR A 1 92 ? -13.052 7.707 22.466 1.00 70.56 92 TYR A C 1
ATOM 717 O O . TYR A 1 92 ? -12.260 7.802 23.401 1.00 70.56 92 TYR A O 1
ATOM 725 N N . SER A 1 93 ? -12.896 6.777 21.523 1.00 78.56 93 SER A N 1
ATOM 726 C CA . SER A 1 93 ? -11.817 5.798 21.601 1.00 78.56 93 SER A CA 1
ATOM 727 C C . SER A 1 93 ? -10.473 6.413 21.179 1.00 78.56 93 SER A C 1
ATOM 729 O O . SER A 1 93 ? -10.288 6.915 20.066 1.00 78.56 93 SER A O 1
ATOM 731 N N . GLN A 1 94 ? -9.503 6.367 22.094 1.00 82.00 94 GLN A N 1
ATOM 732 C CA . GLN A 1 94 ? -8.145 6.876 21.873 1.00 82.00 94 GLN A CA 1
ATOM 733 C C . GLN A 1 94 ? -7.398 6.180 20.714 1.00 82.00 94 GLN A C 1
ATOM 735 O O . GLN A 1 94 ? -6.698 6.864 19.966 1.00 82.00 94 GLN A O 1
ATOM 740 N N . PRO A 1 95 ? -7.529 4.857 20.489 1.00 82.56 95 PRO A N 1
ATOM 741 C CA . PRO A 1 95 ? -6.869 4.218 19.351 1.00 82.56 95 PRO A CA 1
ATOM 742 C C . PRO A 1 95 ? -7.377 4.726 17.996 1.00 82.56 95 PRO A C 1
ATOM 744 O O . PRO A 1 95 ? -6.564 5.068 17.143 1.00 82.56 95 PRO A O 1
ATOM 747 N N . ILE A 1 96 ? -8.698 4.875 17.821 1.00 84.31 96 ILE A N 1
ATOM 748 C CA . ILE A 1 96 ? -9.298 5.378 16.569 1.00 84.31 96 ILE A CA 1
ATOM 749 C C . ILE A 1 96 ? -8.914 6.835 16.336 1.00 84.31 96 ILE A C 1
ATOM 751 O O . ILE A 1 96 ? -8.629 7.229 15.208 1.00 84.31 96 ILE A O 1
ATOM 755 N N . ALA A 1 97 ? -8.839 7.625 17.409 1.00 84.50 97 ALA A N 1
ATOM 756 C CA . ALA A 1 97 ? -8.333 8.986 17.354 1.00 84.50 97 ALA A CA 1
ATOM 757 C C . ALA A 1 97 ? -6.920 9.070 16.763 1.00 84.50 97 ALA A C 1
ATOM 759 O O . ALA A 1 97 ? -6.671 9.895 15.887 1.00 84.50 97 ALA A O 1
ATOM 760 N N . LYS A 1 98 ? -6.005 8.218 17.233 1.00 86.94 98 LYS A N 1
ATOM 761 C CA . LYS A 1 98 ? -4.622 8.177 16.747 1.00 86.94 98 LYS A CA 1
ATOM 762 C C . LYS A 1 98 ? -4.536 7.634 15.318 1.00 86.94 98 LYS A C 1
ATOM 764 O O . LYS A 1 98 ? -3.804 8.198 14.512 1.00 86.94 98 LYS A O 1
ATOM 769 N N . THR A 1 99 ? -5.324 6.612 14.975 1.00 88.00 99 THR A N 1
ATOM 770 C CA . THR A 1 99 ? -5.428 6.120 13.591 1.00 88.00 99 THR A CA 1
ATOM 771 C C . THR A 1 99 ? -5.885 7.226 12.641 1.00 88.00 99 THR A C 1
ATOM 773 O O . THR A 1 99 ? -5.268 7.402 11.596 1.00 88.00 99 THR A O 1
ATOM 776 N N . ALA A 1 100 ? -6.899 8.015 13.015 1.00 87.00 100 ALA A N 1
ATOM 777 C CA . ALA A 1 100 ? -7.382 9.129 12.199 1.00 87.00 100 ALA A CA 1
ATOM 778 C C . ALA A 1 100 ? -6.275 10.156 11.917 1.00 87.00 100 ALA A C 1
ATOM 780 O O . ALA A 1 100 ? -6.099 10.549 10.771 1.00 87.00 100 ALA A O 1
ATOM 781 N N . TRP A 1 101 ? -5.465 10.522 12.916 1.00 88.25 101 TRP A N 1
ATOM 782 C CA . TRP A 1 101 ? -4.321 11.421 12.709 1.00 88.25 101 TRP A CA 1
ATOM 783 C C . TRP A 1 101 ? -3.274 10.859 11.744 1.00 88.25 101 TRP A C 1
ATOM 785 O O . TRP A 1 101 ? -2.776 11.598 10.897 1.00 88.25 101 TRP A O 1
ATOM 795 N N . GLY A 1 102 ? -2.978 9.559 11.826 1.00 89.06 102 GLY A N 1
ATOM 796 C CA . GLY A 1 102 ? -2.103 8.900 10.853 1.00 89.06 102 GLY A CA 1
ATOM 797 C C . GLY A 1 102 ? -2.683 8.932 9.435 1.00 89.06 102 GLY A C 1
ATOM 798 O O . GLY A 1 102 ? -1.960 9.216 8.487 1.00 89.06 102 GLY A O 1
ATOM 799 N N . VAL A 1 103 ? -3.998 8.734 9.286 1.00 89.62 103 VAL A N 1
ATOM 800 C CA . VAL A 1 103 ? -4.691 8.841 7.989 1.00 89.62 103 VAL A CA 1
ATOM 801 C C . VAL A 1 103 ? -4.657 10.270 7.444 1.00 89.62 103 VAL A C 1
ATOM 803 O O . VAL A 1 103 ? -4.382 10.445 6.262 1.00 89.62 103 VAL A O 1
ATOM 806 N N . VAL A 1 104 ? -4.880 11.290 8.282 1.00 89.56 104 VAL A N 1
ATOM 807 C CA . VAL A 1 104 ? -4.778 12.700 7.866 1.00 89.56 104 VAL A CA 1
ATOM 808 C C . VAL A 1 104 ? -3.370 13.017 7.373 1.00 89.56 104 VAL A C 1
ATOM 810 O O . VAL A 1 104 ? -3.222 13.549 6.277 1.00 89.56 104 VAL A O 1
ATOM 813 N N . GLY A 1 105 ? -2.339 12.644 8.137 1.00 91.06 105 GLY A N 1
ATOM 814 C CA . GLY A 1 105 ? -0.946 12.843 7.727 1.00 91.06 105 GLY A CA 1
ATOM 815 C C . GLY A 1 105 ? -0.631 12.149 6.401 1.00 91.06 105 GLY A C 1
ATOM 816 O O . GLY A 1 105 ? -0.092 12.775 5.491 1.00 91.06 105 GLY A O 1
ATOM 817 N N . ALA A 1 106 ? -1.056 10.891 6.252 1.00 91.94 106 ALA A N 1
ATOM 818 C CA . ALA A 1 106 ? -0.888 10.135 5.016 1.00 91.94 106 ALA A CA 1
ATOM 819 C C . ALA A 1 106 ? -1.604 10.792 3.824 1.00 91.94 106 ALA A C 1
ATOM 821 O O . ALA A 1 106 ? -1.039 10.849 2.739 1.00 91.94 106 ALA A O 1
ATOM 822 N N . ALA A 1 107 ? -2.819 11.313 4.012 1.00 89.62 107 ALA A N 1
ATOM 823 C CA . ALA A 1 107 ? -3.594 11.959 2.954 1.00 89.62 107 ALA A CA 1
ATOM 824 C C . ALA A 1 107 ? -3.000 13.316 2.526 1.00 89.62 107 ALA A C 1
ATOM 826 O O . ALA A 1 107 ? -2.936 13.603 1.332 1.00 89.62 107 ALA A O 1
ATOM 827 N N . VAL A 1 108 ? -2.497 14.129 3.465 1.00 91.25 108 VAL A N 1
ATOM 828 C CA . VAL A 1 108 ? -1.784 15.381 3.135 1.00 91.25 108 VAL A CA 1
ATOM 829 C C . VAL A 1 108 ? -0.504 15.085 2.358 1.00 91.25 108 VAL A C 1
ATOM 831 O O . VAL A 1 108 ? -0.283 15.653 1.291 1.00 91.25 108 VAL A O 1
ATOM 834 N N . LEU A 1 109 ? 0.327 14.169 2.863 1.00 92.06 109 LEU A N 1
ATOM 835 C CA . LEU A 1 109 ? 1.573 13.793 2.195 1.00 92.06 109 LEU A CA 1
ATOM 836 C C . LEU A 1 109 ? 1.315 13.153 0.830 1.00 92.06 109 LEU A C 1
ATOM 838 O O . LEU A 1 109 ? 2.093 13.362 -0.092 1.00 92.06 109 LEU A O 1
ATOM 842 N N . GLN A 1 110 ? 0.206 12.430 0.674 1.00 91.19 110 GLN A N 1
ATOM 843 C CA . GLN A 1 110 ? -0.229 11.886 -0.606 1.00 91.19 110 GLN A CA 1
ATOM 844 C C . GLN A 1 110 ? -0.571 12.970 -1.624 1.00 91.19 110 GLN A C 1
ATOM 846 O O . GLN A 1 110 ? -0.156 12.858 -2.772 1.00 91.19 110 GLN A O 1
ATOM 851 N N . ILE A 1 111 ? -1.292 14.018 -1.223 1.00 87.44 111 ILE A N 1
ATOM 852 C CA . ILE A 1 111 ? -1.574 15.156 -2.106 1.00 87.44 111 ILE A CA 1
ATOM 853 C C . ILE A 1 111 ? -0.255 15.775 -2.582 1.00 87.44 111 ILE A C 1
ATOM 855 O O . ILE A 1 111 ? -0.046 15.927 -3.782 1.00 87.44 111 ILE A O 1
ATOM 859 N N . LEU A 1 112 ? 0.663 16.056 -1.652 1.00 89.50 112 LEU A N 1
ATOM 860 C CA . LEU A 1 112 ? 1.986 16.600 -1.976 1.00 89.50 112 LEU A CA 1
ATOM 861 C C . LEU A 1 112 ? 2.787 15.662 -2.885 1.00 89.50 112 LEU A C 1
ATOM 863 O O . LEU A 1 112 ? 3.472 16.120 -3.796 1.00 89.50 112 LEU A O 1
ATOM 867 N N . TRP A 1 113 ? 2.689 14.352 -2.652 1.00 90.56 113 TRP A N 1
ATOM 868 C CA . TRP A 1 113 ? 3.371 13.342 -3.450 1.00 90.56 113 TRP A CA 1
ATOM 869 C C . TRP A 1 113 ? 2.888 13.345 -4.897 1.00 90.56 113 TRP A C 1
ATOM 871 O O . TRP A 1 113 ? 3.721 13.292 -5.796 1.00 90.56 113 TRP A O 1
ATOM 881 N N . VAL A 1 114 ? 1.574 13.458 -5.130 1.00 85.38 114 VAL A N 1
ATOM 882 C CA . VAL A 1 114 ? 1.008 13.536 -6.486 1.00 85.38 114 VAL A CA 1
ATOM 883 C C . VAL A 1 114 ? 1.605 14.725 -7.236 1.00 85.38 114 VAL A C 1
ATOM 885 O O . VAL A 1 114 ? 2.101 14.549 -8.344 1.00 85.38 114 VAL A O 1
ATOM 888 N N . PHE A 1 115 ? 1.650 15.907 -6.618 1.00 84.75 115 PHE A N 1
ATOM 889 C CA . PHE A 1 115 ? 2.277 17.073 -7.242 1.00 84.75 115 PHE A CA 1
ATOM 890 C C . PHE A 1 115 ? 3.766 16.852 -7.510 1.00 84.75 115 PHE A C 1
ATOM 892 O O . PHE A 1 115 ? 4.203 17.068 -8.636 1.00 84.75 115 PHE A O 1
ATOM 899 N N . ALA A 1 116 ? 4.533 16.377 -6.524 1.00 85.81 116 ALA A N 1
ATOM 900 C CA . ALA A 1 116 ? 5.970 16.135 -6.674 1.00 85.81 116 ALA A CA 1
ATOM 901 C C . ALA A 1 116 ? 6.287 15.100 -7.766 1.00 85.81 116 ALA A C 1
ATOM 903 O O . ALA A 1 116 ? 7.260 15.257 -8.498 1.00 85.81 116 ALA A O 1
ATOM 904 N N . PHE A 1 117 ? 5.469 14.053 -7.889 1.00 81.19 117 PHE A N 1
ATOM 905 C CA . PHE A 1 117 ? 5.640 13.020 -8.907 1.00 81.19 117 PHE A CA 1
ATOM 906 C C . PHE A 1 117 ? 5.279 13.530 -10.307 1.00 81.19 117 PHE A C 1
ATOM 908 O O . PHE A 1 117 ? 5.997 13.246 -11.260 1.00 81.19 117 PHE A O 1
ATOM 915 N N . LEU A 1 118 ? 4.203 14.315 -10.431 1.00 79.12 118 LEU A N 1
ATOM 916 C CA . LEU A 1 118 ? 3.752 14.875 -11.712 1.00 79.12 118 LEU A CA 1
ATOM 917 C C . LEU A 1 118 ? 4.617 16.034 -12.218 1.00 79.12 118 LEU A C 1
ATOM 919 O O . LEU A 1 118 ? 4.623 16.288 -13.412 1.00 79.12 118 LEU A O 1
ATOM 923 N N . THR A 1 119 ? 5.344 16.711 -11.329 1.00 80.19 119 THR A N 1
ATOM 924 C CA . THR A 1 119 ? 6.315 17.772 -11.668 1.00 80.19 119 THR A CA 1
ATOM 925 C C . THR A 1 119 ? 7.752 17.246 -11.749 1.00 80.19 119 THR A C 1
ATOM 927 O O . THR A 1 119 ? 8.717 18.001 -11.662 1.00 80.19 119 THR A O 1
ATOM 930 N N . SER A 1 120 ? 7.916 15.924 -11.868 1.00 80.12 120 SER A N 1
ATOM 931 C CA . SER A 1 120 ? 9.209 15.248 -12.038 1.00 80.12 120 SER A CA 1
ATOM 932 C C . SER A 1 120 ? 10.234 15.452 -10.901 1.00 80.12 120 SER A C 1
ATOM 934 O O . SER A 1 120 ? 11.405 15.093 -11.045 1.00 80.12 120 SER A O 1
ATOM 936 N N . TYR A 1 121 ? 9.827 15.938 -9.720 1.00 83.38 121 TYR A N 1
ATOM 937 C CA . TYR A 1 121 ? 10.674 15.994 -8.518 1.00 83.38 121 TYR A CA 1
ATOM 938 C C . TYR A 1 121 ? 10.754 14.618 -7.837 1.00 83.38 121 TYR A C 1
ATOM 940 O O . TYR A 1 121 ? 10.279 14.397 -6.718 1.00 83.38 121 TYR A O 1
ATOM 948 N N . PHE A 1 122 ? 11.390 13.663 -8.513 1.00 83.12 122 PHE A N 1
ATOM 949 C CA . PHE A 1 122 ? 11.392 12.253 -8.122 1.00 83.12 122 PHE A CA 1
ATOM 950 C C . PHE A 1 122 ? 12.004 11.990 -6.735 1.00 83.12 122 PHE A C 1
ATOM 952 O O . PHE A 1 122 ? 11.418 11.243 -5.950 1.00 83.12 122 PHE A O 1
ATOM 959 N N . TRP A 1 123 ? 13.110 12.647 -6.367 1.00 86.88 123 TRP A N 1
ATOM 960 C CA . TRP A 1 123 ? 13.707 12.516 -5.026 1.00 86.88 123 TRP A CA 1
ATOM 961 C C . TRP A 1 123 ? 12.773 13.000 -3.914 1.00 86.88 123 TRP A C 1
ATOM 963 O O . TRP A 1 123 ? 12.622 12.332 -2.888 1.00 86.88 123 TRP A O 1
ATOM 973 N N . LEU A 1 124 ? 12.087 14.123 -4.142 1.00 88.38 124 LEU A N 1
ATOM 974 C CA . LEU A 1 124 ? 11.073 14.622 -3.217 1.00 88.38 124 LEU A CA 1
ATOM 975 C C . LEU A 1 124 ? 9.909 13.630 -3.106 1.00 88.38 124 LEU A C 1
ATOM 977 O O . LEU A 1 124 ? 9.417 13.378 -2.008 1.00 88.38 124 LEU A O 1
ATOM 981 N N . SER A 1 125 ? 9.521 12.998 -4.217 1.00 88.62 125 SER A N 1
ATOM 982 C CA . SER A 1 125 ? 8.494 11.956 -4.218 1.00 88.62 125 SER A CA 1
ATOM 983 C C . SER A 1 125 ? 8.878 10.754 -3.336 1.00 88.62 125 SER A C 1
ATOM 985 O O . SER A 1 125 ? 8.017 10.201 -2.655 1.00 88.62 125 SER A O 1
ATOM 987 N N . VAL A 1 126 ? 10.157 10.365 -3.269 1.00 89.38 126 VAL A N 1
ATOM 988 C CA . VAL A 1 126 ? 10.619 9.276 -2.386 1.00 89.38 126 VAL A CA 1
ATOM 989 C C . VAL A 1 126 ? 10.506 9.685 -0.921 1.00 89.38 126 VAL A C 1
ATOM 991 O O . VAL A 1 126 ? 9.966 8.928 -0.114 1.00 89.38 126 VAL A O 1
ATOM 994 N N . ILE A 1 127 ? 10.947 10.898 -0.578 1.00 93.62 127 ILE A N 1
ATOM 995 C CA . ILE A 1 127 ? 10.850 11.431 0.790 1.00 93.62 127 ILE A CA 1
ATOM 996 C C . ILE A 1 127 ? 9.384 11.477 1.241 1.00 93.62 127 ILE A C 1
ATOM 998 O O . ILE A 1 127 ? 9.047 11.000 2.327 1.00 93.62 127 ILE A O 1
ATOM 1002 N N . LEU A 1 128 ? 8.495 11.990 0.387 1.00 92.69 128 LEU A N 1
ATOM 1003 C CA . LEU A 1 128 ? 7.061 12.051 0.667 1.00 92.69 128 LEU A CA 1
ATOM 1004 C C . LEU A 1 128 ? 6.452 10.649 0.798 1.00 92.69 128 LEU A C 1
ATOM 1006 O O . LEU A 1 128 ? 5.685 10.413 1.728 1.00 92.69 128 LEU A O 1
ATOM 1010 N N . MET A 1 129 ? 6.837 9.698 -0.058 1.00 92.69 129 MET A N 1
ATOM 1011 C CA . MET A 1 129 ? 6.377 8.306 0.008 1.00 92.69 129 MET A CA 1
ATOM 1012 C C . MET A 1 129 ? 6.782 7.621 1.321 1.00 92.69 129 MET A C 1
ATOM 1014 O O . MET A 1 129 ? 5.958 6.952 1.947 1.00 92.69 129 MET A O 1
ATOM 1018 N N . ILE A 1 130 ? 8.016 7.831 1.788 1.00 93.62 130 ILE A N 1
ATOM 1019 C CA . ILE A 1 130 ? 8.481 7.338 3.096 1.00 93.62 130 ILE A CA 1
ATOM 1020 C C . ILE A 1 130 ? 7.671 7.982 4.230 1.00 93.62 130 ILE A C 1
ATOM 1022 O O . ILE A 1 130 ? 7.285 7.299 5.181 1.00 93.62 130 ILE A O 1
ATOM 1026 N N . GLY A 1 131 ? 7.348 9.272 4.117 1.00 93.94 131 GLY A N 1
ATOM 1027 C CA . GLY A 1 131 ? 6.463 9.959 5.056 1.00 93.94 131 GLY A CA 1
ATOM 1028 C C . GLY A 1 131 ? 5.062 9.335 5.118 1.00 93.94 131 GLY A C 1
ATOM 1029 O O . GLY A 1 131 ? 4.571 9.040 6.209 1.00 93.94 131 GLY A O 1
ATOM 1030 N N . ILE A 1 132 ? 4.440 9.057 3.964 1.00 92.56 132 ILE A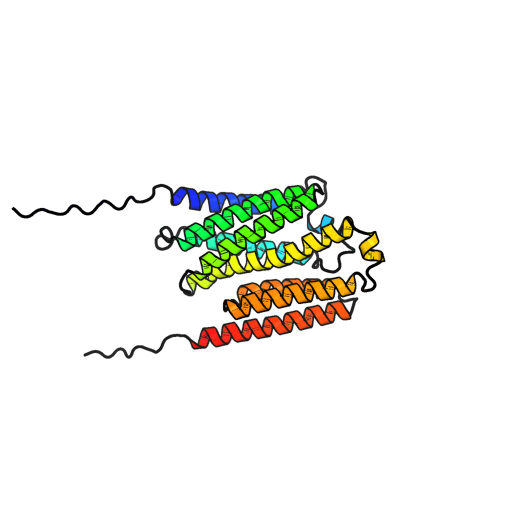 N 1
ATOM 1031 C CA . ILE A 1 132 ? 3.136 8.369 3.885 1.00 92.56 132 ILE A CA 1
ATOM 1032 C C . ILE A 1 132 ? 3.234 6.993 4.553 1.00 92.56 132 ILE A C 1
ATOM 1034 O O . ILE A 1 132 ? 2.376 6.635 5.365 1.00 92.56 132 ILE A O 1
ATOM 1038 N N . PHE A 1 133 ? 4.295 6.236 4.256 1.00 93.31 133 PHE A N 1
ATOM 1039 C CA . PHE A 1 133 ? 4.547 4.930 4.858 1.00 93.31 133 PHE A CA 1
ATOM 1040 C C . PHE A 1 133 ? 4.639 5.015 6.387 1.00 93.31 133 PHE A C 1
ATOM 1042 O O . PHE A 1 133 ? 3.992 4.230 7.078 1.00 93.31 133 PHE A O 1
ATOM 1049 N N . ALA A 1 134 ? 5.376 5.986 6.934 1.00 94.31 134 ALA A N 1
ATOM 1050 C CA . ALA A 1 134 ? 5.508 6.179 8.378 1.00 94.31 134 ALA A CA 1
ATOM 1051 C C . ALA A 1 134 ? 4.165 6.533 9.043 1.00 94.31 134 ALA A C 1
ATOM 1053 O O . ALA A 1 134 ? 3.809 5.958 10.077 1.00 94.31 134 ALA A O 1
ATOM 1054 N N . CYS A 1 135 ? 3.379 7.423 8.428 1.00 93.00 135 CYS A N 1
ATOM 1055 C CA . CYS A 1 135 ? 2.038 7.769 8.900 1.00 93.00 135 CYS A CA 1
ATOM 1056 C C . CYS A 1 135 ? 1.099 6.553 8.922 1.00 93.00 135 CYS A C 1
ATOM 1058 O O . CYS A 1 135 ? 0.341 6.370 9.880 1.00 93.00 135 CYS A O 1
ATOM 1060 N N . LEU A 1 136 ? 1.167 5.698 7.899 1.00 91.81 136 LEU A N 1
ATOM 1061 C CA . LEU A 1 136 ? 0.353 4.487 7.820 1.00 91.81 136 LEU A CA 1
ATOM 1062 C C . LEU A 1 136 ? 0.834 3.378 8.740 1.00 91.81 136 LEU A C 1
ATOM 1064 O O . LEU A 1 136 ? -0.005 2.700 9.324 1.00 91.81 136 LEU A O 1
ATOM 1068 N N . LEU A 1 137 ? 2.141 3.225 8.936 1.00 92.88 137 LEU A N 1
ATOM 1069 C CA . LEU A 1 137 ? 2.687 2.314 9.935 1.00 92.88 137 LEU A CA 1
ATOM 1070 C C . LEU A 1 137 ? 2.181 2.698 11.328 1.00 92.88 137 LEU A C 1
ATOM 1072 O O . LEU A 1 137 ? 1.683 1.844 12.063 1.00 92.88 137 LEU A O 1
ATOM 1076 N N . PHE A 1 138 ? 2.226 3.989 11.668 1.00 92.94 138 PHE A N 1
ATOM 1077 C CA . PHE A 1 138 ? 1.643 4.491 12.908 1.00 92.94 138 PHE A CA 1
ATOM 1078 C C . PHE A 1 138 ? 0.144 4.171 12.985 1.00 92.94 138 PHE A C 1
ATOM 1080 O O . PHE A 1 138 ? -0.298 3.532 13.939 1.00 92.94 138 PHE A O 1
ATOM 1087 N N . ALA A 1 139 ? -0.641 4.533 11.965 1.00 90.75 139 ALA A N 1
ATOM 1088 C CA . ALA A 1 139 ? -2.078 4.258 11.933 1.00 90.75 139 ALA A CA 1
ATOM 1089 C C . ALA A 1 139 ? -2.388 2.760 12.107 1.00 90.75 139 ALA A C 1
ATOM 1091 O O . ALA A 1 139 ? -3.265 2.398 12.897 1.00 90.75 139 ALA A O 1
ATOM 1092 N N . TYR A 1 140 ? -1.632 1.903 11.418 1.00 91.31 140 TYR A N 1
ATOM 1093 C CA . TYR A 1 140 ? -1.733 0.450 11.436 1.00 91.31 140 TYR A CA 1
ATOM 1094 C C . TYR A 1 140 ? -1.494 -0.115 12.835 1.00 91.31 140 TYR A C 1
ATOM 1096 O O . TYR A 1 140 ? -2.343 -0.850 13.343 1.00 91.31 140 TYR A O 1
ATOM 1104 N N . LEU A 1 141 ? -0.401 0.269 13.500 1.00 90.31 141 LEU A N 1
ATOM 1105 C CA . LEU A 1 141 ? -0.097 -0.179 14.864 1.00 90.31 141 LEU A CA 1
ATOM 1106 C C . LEU A 1 141 ? -1.217 0.197 15.841 1.00 90.31 141 LEU A C 1
ATOM 1108 O O . LEU A 1 141 ? -1.638 -0.629 16.652 1.00 90.31 141 LEU A O 1
ATOM 1112 N N . GLN A 1 142 ? -1.790 1.393 15.691 1.00 89.62 142 GLN A N 1
ATOM 1113 C CA . GLN A 1 142 ? -2.915 1.831 16.516 1.00 89.62 142 GLN A CA 1
ATOM 1114 C C . GLN A 1 142 ? -4.189 1.007 16.281 1.00 89.62 142 GLN A C 1
ATOM 1116 O O . GLN A 1 142 ? -4.920 0.735 17.236 1.00 89.62 142 GLN A O 1
ATOM 1121 N N . THR A 1 143 ? -4.444 0.539 15.052 1.00 86.75 143 THR A N 1
ATOM 1122 C CA . THR A 1 143 ? -5.588 -0.356 14.785 1.00 86.75 143 THR A CA 1
ATOM 1123 C C . THR A 1 143 ? -5.441 -1.733 15.441 1.00 86.75 143 THR A C 1
ATOM 1125 O O . THR A 1 143 ? -6.450 -2.380 15.740 1.00 86.75 143 THR A O 1
ATOM 1128 N N . ARG A 1 144 ? -4.205 -2.185 15.698 1.00 86.75 144 ARG A N 1
ATOM 1129 C CA . ARG A 1 144 ? -3.918 -3.470 16.360 1.00 86.75 144 ARG A CA 1
ATOM 1130 C C . ARG A 1 144 ? -4.090 -3.418 17.872 1.00 86.75 144 ARG A C 1
ATOM 1132 O O . ARG A 1 144 ? -4.345 -4.451 18.479 1.00 86.75 144 ARG A O 1
ATOM 1139 N N . SER A 1 145 ? -4.051 -2.230 18.471 1.00 84.12 145 SER A N 1
ATOM 1140 C CA . SER A 1 145 ? -4.379 -2.042 19.889 1.00 84.12 145 SER A CA 1
ATOM 1141 C C . SER A 1 145 ? -5.879 -2.187 20.194 1.00 84.12 145 SER A C 1
ATOM 1143 O O . SER A 1 145 ? -6.263 -2.236 21.361 1.00 84.12 145 SER A O 1
ATOM 1145 N N . VAL A 1 146 ? -6.748 -2.240 19.175 1.00 83.12 146 VAL A N 1
ATOM 1146 C CA . VAL A 1 146 ? -8.201 -2.398 19.342 1.00 83.12 146 VAL A CA 1
ATOM 1147 C C . VAL A 1 146 ? -8.579 -3.874 19.276 1.00 83.12 146 VAL A C 1
ATOM 1149 O O . VAL A 1 146 ? -8.238 -4.567 18.316 1.00 83.12 146 VAL A O 1
ATOM 1152 N N . LYS A 1 147 ? -9.341 -4.353 20.271 1.00 80.12 147 LYS A N 1
ATOM 1153 C CA . LYS A 1 147 ? -9.835 -5.737 20.287 1.0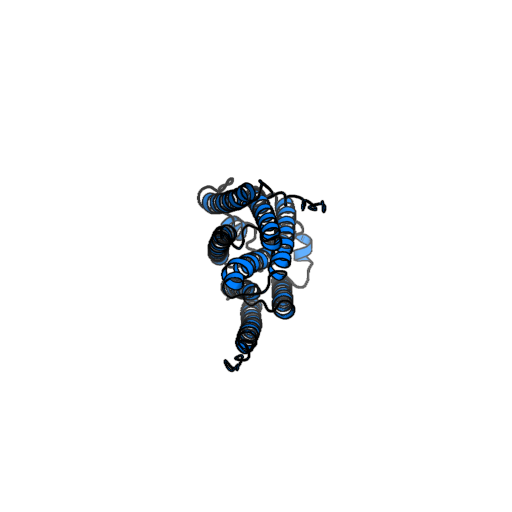0 80.12 147 LYS A CA 1
ATOM 1154 C C . LYS A 1 147 ? -10.636 -6.035 19.006 1.00 80.12 147 LYS A C 1
ATOM 1156 O O . LYS A 1 147 ? -11.565 -5.289 18.681 1.00 80.12 147 LYS A O 1
ATOM 1161 N N . PRO A 1 148 ? -10.308 -7.116 18.277 1.00 76.19 148 PRO A N 1
ATOM 1162 C CA . PRO A 1 148 ? -10.947 -7.409 17.006 1.00 76.19 148 PRO A CA 1
ATOM 1163 C C . PRO A 1 148 ? -12.389 -7.892 17.216 1.00 76.19 148 PRO A C 1
ATOM 1165 O O . PRO A 1 148 ? -12.632 -8.962 17.762 1.00 76.19 148 PRO A O 1
ATOM 1168 N N . ASN A 1 149 ? -13.347 -7.108 16.726 1.00 83.88 149 ASN A N 1
ATOM 1169 C CA . ASN A 1 149 ? -14.727 -7.521 16.453 1.00 83.88 149 ASN A CA 1
ATOM 1170 C C . ASN A 1 149 ? -14.946 -7.489 14.928 1.00 83.88 149 ASN A C 1
ATOM 1172 O O . ASN A 1 149 ? -14.209 -6.806 14.219 1.00 83.88 149 ASN A O 1
ATOM 1176 N N . ARG A 1 150 ? -15.970 -8.166 14.398 1.00 81.75 150 ARG A N 1
ATOM 1177 C CA . ARG A 1 150 ? -16.335 -8.164 12.973 1.00 81.75 150 ARG A CA 1
ATOM 1178 C C . ARG A 1 150 ? -16.403 -6.743 12.398 1.00 81.75 150 ARG A C 1
ATOM 1180 O O . ARG A 1 150 ? -15.805 -6.497 11.358 1.00 81.75 150 ARG A O 1
ATOM 1187 N N . LYS A 1 151 ? -17.037 -5.795 13.103 1.00 83.25 151 LYS A N 1
ATOM 1188 C CA . LYS A 1 151 ? -17.095 -4.380 12.679 1.00 83.25 151 LYS A CA 1
ATOM 1189 C C . LYS A 1 151 ? -15.708 -3.725 12.636 1.00 83.25 151 LYS A C 1
ATOM 1191 O O . LYS A 1 151 ? -15.353 -3.137 11.626 1.00 83.25 151 LYS A O 1
ATOM 1196 N N . VAL A 1 152 ? -14.899 -3.894 13.686 1.00 83.69 152 VAL A N 1
ATOM 1197 C CA . VAL A 1 152 ? -13.518 -3.369 13.756 1.00 83.69 152 VAL A CA 1
ATOM 1198 C C . VAL A 1 152 ? -12.646 -3.959 12.645 1.00 83.69 152 VAL A C 1
ATOM 1200 O O . VAL A 1 152 ? -11.875 -3.244 12.013 1.00 83.69 152 VAL A O 1
ATOM 1203 N N . ARG A 1 153 ? -12.780 -5.257 12.362 1.00 83.50 153 ARG A N 1
ATOM 1204 C CA . ARG A 1 153 ? -11.976 -5.932 11.344 1.00 83.50 153 ARG A CA 1
ATOM 1205 C C . ARG A 1 153 ? -12.256 -5.375 9.948 1.00 83.50 153 ARG A C 1
ATOM 1207 O O . ARG A 1 153 ? -11.309 -5.086 9.233 1.00 83.50 153 ARG A O 1
ATOM 1214 N N . TRP A 1 154 ? -13.525 -5.178 9.592 1.00 84.25 154 TRP A N 1
ATOM 1215 C CA . TRP A 1 154 ? -13.916 -4.736 8.247 1.00 84.25 154 TRP A CA 1
ATOM 1216 C C . TRP A 1 154 ? -13.923 -3.218 8.046 1.00 84.25 154 TRP A C 1
ATOM 1218 O O . TRP A 1 154 ? -13.679 -2.769 6.934 1.00 84.25 154 TRP A O 1
ATOM 1228 N N . LEU A 1 155 ? -14.184 -2.427 9.091 1.00 85.81 155 LEU A N 1
ATOM 1229 C CA . LEU A 1 155 ? -14.333 -0.969 8.978 1.00 85.81 155 LEU A CA 1
ATOM 1230 C C . LEU A 1 155 ? -13.122 -0.177 9.489 1.00 85.81 155 LEU A C 1
ATOM 1232 O O . LEU A 1 155 ? -13.014 1.010 9.202 1.00 85.81 155 LEU A O 1
ATOM 1236 N N . LEU A 1 156 ? -12.216 -0.806 10.248 1.00 86.00 156 LEU A N 1
ATOM 1237 C CA . LEU A 1 156 ? -11.007 -0.162 10.775 1.00 86.00 156 LEU A CA 1
ATOM 1238 C C . LEU A 1 156 ? -9.735 -0.870 10.303 1.00 86.00 156 LEU A C 1
ATOM 1240 O O . LEU A 1 156 ? -8.885 -0.254 9.672 1.00 86.00 156 LEU A O 1
ATOM 1244 N N . GLN A 1 157 ? -9.589 -2.161 10.605 1.00 87.38 157 GLN A N 1
ATOM 1245 C CA . GLN A 1 157 ? -8.334 -2.873 10.352 1.00 87.38 157 GLN A CA 1
ATOM 1246 C C . GLN A 1 157 ? -8.119 -3.132 8.860 1.00 87.38 157 GLN A C 1
ATOM 1248 O O . GLN A 1 157 ? -7.058 -2.787 8.349 1.00 87.38 157 GLN A O 1
ATOM 1253 N N . ALA A 1 158 ? -9.103 -3.689 8.149 1.00 87.56 158 ALA A N 1
ATOM 1254 C CA . ALA A 1 158 ? -8.963 -4.016 6.731 1.00 87.56 158 ALA A CA 1
ATOM 1255 C C . ALA A 1 158 ? -8.678 -2.780 5.856 1.00 87.56 158 ALA A C 1
ATOM 1257 O O . ALA A 1 158 ? -7.691 -2.830 5.125 1.00 87.56 158 ALA A O 1
ATOM 1258 N N . PRO A 1 159 ? -9.410 -1.649 5.968 1.00 89.69 159 PRO A N 1
ATOM 1259 C CA . PRO A 1 159 ? -9.120 -0.452 5.177 1.00 89.69 159 PRO A CA 1
ATOM 1260 C C . PRO A 1 159 ? -7.694 0.077 5.342 1.00 89.69 159 PRO A C 1
ATOM 1262 O O . PRO A 1 159 ? -6.996 0.322 4.361 1.00 89.69 159 PRO A O 1
ATOM 1265 N N . ILE A 1 160 ? -7.238 0.205 6.592 1.00 90.94 160 ILE A N 1
ATOM 1266 C CA . ILE A 1 160 ? -5.897 0.715 6.897 1.00 90.94 160 ILE A CA 1
ATOM 1267 C C . ILE A 1 160 ? -4.825 -0.276 6.444 1.00 90.94 160 ILE A C 1
ATOM 1269 O O . ILE A 1 160 ? -3.779 0.134 5.953 1.00 90.94 160 ILE A O 1
ATOM 1273 N N . SER A 1 161 ? -5.088 -1.577 6.558 1.00 91.38 161 SER A N 1
ATOM 1274 C CA . SER A 1 161 ? -4.144 -2.618 6.141 1.00 91.38 161 SER A CA 1
ATOM 1275 C C . SER A 1 161 ? -4.011 -2.713 4.624 1.00 91.38 161 SER A C 1
ATOM 1277 O O . SER A 1 161 ? -2.900 -2.880 4.128 1.00 91.38 161 SER A O 1
ATOM 1279 N N . ILE A 1 162 ? -5.117 -2.549 3.890 1.00 91.81 162 ILE A N 1
ATOM 1280 C CA . ILE A 1 162 ? -5.119 -2.456 2.424 1.00 91.81 162 ILE A CA 1
ATOM 1281 C C . ILE A 1 162 ? -4.287 -1.247 1.991 1.00 91.81 162 ILE A C 1
ATOM 1283 O O . ILE A 1 162 ? -3.382 -1.385 1.169 1.00 91.81 162 ILE A O 1
ATOM 1287 N N . TYR A 1 163 ? -4.537 -0.080 2.595 1.00 92.06 163 TYR A N 1
ATOM 1288 C CA . TYR A 1 163 ? -3.805 1.136 2.253 1.00 92.06 163 TYR A CA 1
ATOM 1289 C C . TYR A 1 163 ? -2.309 1.024 2.584 1.00 92.06 163 TYR A C 1
ATOM 1291 O O . TYR A 1 163 ? -1.459 1.339 1.752 1.00 92.06 163 TYR A O 1
ATOM 1299 N N . PHE A 1 164 ? -1.970 0.500 3.763 1.00 92.06 164 PHE A N 1
ATOM 1300 C CA . PHE A 1 164 ? -0.582 0.309 4.178 1.00 92.06 164 PHE A CA 1
ATOM 1301 C C . PHE A 1 164 ? 0.167 -0.690 3.281 1.00 92.06 164 PHE A C 1
ATOM 1303 O O . PHE A 1 164 ? 1.311 -0.437 2.900 1.00 92.06 164 PHE A O 1
ATOM 1310 N N . SER A 1 165 ? -0.477 -1.794 2.892 1.00 91.75 165 SER A N 1
ATOM 1311 C CA . SER A 1 165 ? 0.115 -2.779 1.977 1.00 91.75 165 SER A CA 1
ATOM 1312 C C . SER A 1 165 ? 0.394 -2.181 0.602 1.00 91.75 165 SER A C 1
ATOM 1314 O O . SER A 1 165 ? 1.492 -2.338 0.067 1.00 91.75 165 SER A O 1
ATOM 1316 N N . TRP A 1 166 ? -0.550 -1.408 0.062 1.00 91.75 166 TRP A N 1
ATOM 1317 C CA . TRP A 1 166 ? -0.355 -0.733 -1.217 1.00 91.75 166 TRP A CA 1
ATOM 1318 C C . TRP A 1 166 ? 0.813 0.253 -1.180 1.00 91.75 166 TRP A C 1
ATOM 1320 O O . TRP A 1 166 ? 1.685 0.197 -2.043 1.00 91.75 166 TRP A O 1
ATOM 1330 N N . ILE A 1 167 ? 0.886 1.102 -0.149 1.00 92.25 167 ILE A N 1
ATOM 1331 C CA . ILE A 1 167 ? 1.992 2.059 0.008 1.00 92.25 167 ILE A CA 1
ATOM 1332 C C . ILE A 1 167 ? 3.337 1.354 0.187 1.00 92.25 167 ILE A C 1
ATOM 1334 O O . ILE A 1 167 ? 4.356 1.866 -0.259 1.00 92.25 167 ILE A O 1
ATOM 1338 N N . THR A 1 168 ? 3.357 0.155 0.766 1.00 90.62 168 THR A N 1
ATOM 1339 C CA . THR A 1 168 ? 4.582 -0.649 0.862 1.00 90.62 168 THR A CA 1
ATOM 1340 C C . THR A 1 168 ? 5.095 -1.055 -0.521 1.00 90.62 168 THR A C 1
ATOM 1342 O O . THR A 1 168 ? 6.278 -0.889 -0.812 1.00 90.62 168 THR A O 1
ATOM 1345 N N . VAL A 1 169 ? 4.210 -1.539 -1.398 1.00 89.06 169 VAL A N 1
ATOM 1346 C CA . VAL A 1 169 ? 4.566 -1.865 -2.789 1.00 89.06 169 VAL A CA 1
ATOM 1347 C C . VAL A 1 169 ? 4.955 -0.598 -3.551 1.00 89.06 169 VAL A C 1
ATOM 1349 O O . VAL A 1 169 ? 5.997 -0.568 -4.203 1.00 89.06 169 VAL A O 1
ATOM 1352 N N . ALA A 1 170 ? 4.167 0.471 -3.420 1.00 88.06 170 ALA A N 1
ATOM 1353 C CA . ALA A 1 170 ? 4.428 1.745 -4.081 1.00 88.06 170 ALA A CA 1
ATOM 1354 C C . ALA A 1 170 ? 5.758 2.375 -3.641 1.00 88.06 170 ALA A C 1
ATOM 1356 O O . ALA A 1 170 ? 6.436 2.980 -4.463 1.00 88.06 170 ALA A O 1
ATOM 1357 N N . ALA A 1 171 ? 6.172 2.205 -2.383 1.00 90.06 171 ALA A N 1
ATOM 1358 C CA . ALA A 1 171 ? 7.469 2.664 -1.898 1.00 90.06 171 ALA A CA 1
ATOM 1359 C C . ALA A 1 171 ? 8.625 1.933 -2.586 1.00 90.06 171 ALA A C 1
ATOM 1361 O O . ALA A 1 171 ? 9.559 2.586 -3.047 1.00 90.06 171 ALA A O 1
ATOM 1362 N N . VAL A 1 172 ? 8.540 0.605 -2.714 1.00 87.88 172 VAL A N 1
ATOM 1363 C CA . VAL A 1 172 ? 9.553 -0.192 -3.426 1.00 87.88 172 VAL A CA 1
ATOM 1364 C C . VAL A 1 172 ? 9.623 0.220 -4.895 1.00 87.88 172 VAL A C 1
ATOM 1366 O O . VAL A 1 172 ? 10.713 0.496 -5.391 1.00 87.88 172 VAL A O 1
ATOM 1369 N N . VAL A 1 173 ? 8.473 0.338 -5.568 1.00 85.69 173 VAL A N 1
ATOM 1370 C CA . VAL A 1 173 ? 8.403 0.763 -6.975 1.00 85.69 173 VAL A CA 1
ATOM 1371 C C . VAL A 1 173 ? 8.949 2.179 -7.151 1.00 85.69 173 VAL A C 1
ATOM 1373 O O . VAL A 1 173 ? 9.739 2.405 -8.062 1.00 85.69 173 VAL A O 1
ATOM 1376 N N . ASN A 1 174 ? 8.588 3.125 -6.281 1.00 87.88 174 ASN A N 1
ATOM 1377 C CA . ASN A 1 174 ? 9.047 4.510 -6.381 1.00 87.88 174 ASN A CA 1
ATOM 1378 C C . ASN A 1 174 ? 10.569 4.611 -6.173 1.00 87.88 174 ASN A C 1
ATOM 1380 O O . ASN A 1 174 ? 11.267 5.173 -7.009 1.00 87.88 174 ASN A O 1
ATOM 1384 N N . ILE A 1 175 ? 11.114 3.982 -5.126 1.00 86.62 175 ILE A N 1
ATOM 1385 C CA . ILE A 1 175 ? 12.567 3.959 -4.885 1.00 86.62 175 ILE A CA 1
ATOM 1386 C C . ILE A 1 175 ? 13.306 3.325 -6.070 1.00 86.62 175 ILE A C 1
ATOM 1388 O O . ILE A 1 175 ? 14.285 3.896 -6.549 1.00 86.62 175 ILE A O 1
ATOM 1392 N N . ALA A 1 176 ? 12.823 2.183 -6.571 1.00 83.12 176 ALA A N 1
ATOM 1393 C CA . ALA A 1 176 ? 13.399 1.515 -7.737 1.00 83.12 176 ALA A CA 1
ATOM 1394 C C . ALA A 1 176 ? 13.406 2.429 -8.969 1.00 83.12 176 ALA A C 1
ATOM 1396 O O . ALA A 1 176 ? 14.416 2.542 -9.657 1.00 83.12 176 ALA A O 1
ATOM 1397 N N . SER A 1 177 ? 12.291 3.120 -9.196 1.00 80.94 177 SER A N 1
ATOM 1398 C CA . SER A 1 177 ? 12.082 4.045 -10.305 1.00 80.94 177 SER A CA 1
ATOM 1399 C C . SER A 1 177 ? 13.076 5.207 -10.270 1.00 80.94 177 SER A C 1
ATOM 1401 O O . SER A 1 177 ? 13.789 5.446 -11.246 1.00 80.94 177 SER A O 1
ATOM 1403 N N . VAL A 1 178 ? 13.204 5.887 -9.126 1.00 83.19 178 VAL A N 1
ATOM 1404 C CA . VAL A 1 178 ? 14.145 7.009 -8.962 1.00 83.19 178 VAL A CA 1
ATOM 1405 C C . VAL A 1 178 ? 15.592 6.552 -9.109 1.00 83.19 178 VAL A C 1
ATOM 1407 O O . VAL A 1 178 ? 16.375 7.212 -9.796 1.00 83.19 178 VAL A O 1
ATOM 1410 N N . LEU A 1 179 ? 15.947 5.412 -8.512 1.00 80.62 179 LEU A N 1
ATOM 1411 C CA . LEU A 1 179 ? 17.300 4.866 -8.586 1.00 80.62 179 LEU A CA 1
ATOM 1412 C C . LEU A 1 179 ? 17.681 4.480 -10.022 1.00 80.62 179 LEU A C 1
ATOM 1414 O O . LEU A 1 179 ? 18.831 4.658 -10.420 1.00 80.62 179 LEU A O 1
ATOM 1418 N N . MET A 1 180 ? 16.723 3.982 -10.807 1.00 75.38 180 MET A N 1
ATOM 1419 C CA . MET A 1 180 ? 16.951 3.588 -12.196 1.00 75.38 180 MET A CA 1
ATOM 1420 C C . MET A 1 180 ? 17.224 4.769 -13.121 1.00 75.38 180 MET A C 1
ATOM 1422 O O . MET A 1 180 ? 18.121 4.693 -13.956 1.00 75.38 180 MET A O 1
ATOM 1426 N N . ILE A 1 181 ? 16.511 5.878 -12.935 1.00 74.38 181 ILE A N 1
ATOM 1427 C CA . ILE A 1 181 ? 16.717 7.084 -13.745 1.00 74.38 181 ILE A CA 1
ATOM 1428 C C . ILE A 1 181 ? 18.015 7.810 -13.382 1.00 74.38 181 ILE A C 1
ATOM 1430 O O . ILE A 1 181 ? 18.687 8.332 -14.265 1.00 74.38 181 ILE A O 1
ATOM 1434 N N . ASN A 1 182 ? 18.371 7.867 -12.095 1.00 74.81 182 ASN A N 1
ATOM 1435 C CA . ASN A 1 182 ? 19.479 8.709 -11.634 1.00 74.81 182 ASN A CA 1
ATOM 1436 C C . ASN A 1 182 ? 20.848 8.011 -11.653 1.00 74.81 182 ASN A C 1
ATOM 1438 O O . ASN A 1 182 ? 21.860 8.698 -11.570 1.00 74.81 182 ASN A O 1
ATOM 1442 N N . LEU A 1 183 ? 20.905 6.677 -11.750 1.00 73.81 183 LEU A N 1
ATOM 1443 C CA . LEU A 1 183 ? 22.168 5.923 -11.761 1.00 73.81 183 LEU A CA 1
ATOM 1444 C C . LEU A 1 183 ? 22.317 4.993 -12.980 1.00 73.81 183 LEU A C 1
ATOM 1446 O O . LEU A 1 183 ? 22.667 3.829 -12.794 1.00 73.81 183 LEU A O 1
ATOM 1450 N N . PRO A 1 184 ? 22.076 5.441 -14.225 1.00 68.69 184 PRO A N 1
ATOM 1451 C CA . PRO A 1 184 ? 22.008 4.559 -15.398 1.00 68.69 184 PRO A CA 1
ATOM 1452 C C . PRO A 1 184 ? 23.273 3.707 -15.615 1.00 68.69 184 PRO A C 1
ATOM 1454 O O . PRO A 1 184 ? 23.171 2.550 -16.014 1.00 68.69 184 PRO A O 1
ATOM 1457 N N . GLU A 1 185 ? 24.454 4.230 -15.273 1.00 65.12 185 GLU A N 1
ATOM 1458 C CA . GLU A 1 185 ? 25.737 3.511 -15.344 1.00 65.12 185 GLU A CA 1
ATOM 1459 C C . GLU A 1 185 ? 25.853 2.363 -14.328 1.00 65.12 185 GLU A C 1
ATOM 1461 O O . GLU A 1 185 ? 26.508 1.353 -14.583 1.00 65.12 185 GLU A O 1
ATOM 1466 N N . TYR A 1 186 ? 25.180 2.467 -13.179 1.00 62.06 186 TYR A N 1
ATOM 1467 C CA . TYR A 1 186 ? 25.090 1.365 -12.220 1.00 62.06 186 TYR A CA 1
ATOM 1468 C C . TYR A 1 186 ? 24.244 0.223 -12.793 1.00 62.06 186 TYR A C 1
ATOM 1470 O O . TYR A 1 186 ? 24.562 -0.948 -12.627 1.00 62.06 186 TYR A O 1
ATOM 1478 N N . TRP A 1 187 ? 23.191 0.546 -13.543 1.00 60.94 187 TRP A N 1
ATOM 1479 C CA . TRP A 1 187 ? 22.292 -0.455 -14.120 1.00 60.94 187 TRP A CA 1
ATOM 1480 C C . TRP A 1 187 ? 22.875 -1.181 -15.328 1.00 60.94 187 TRP A C 1
ATOM 1482 O O . TRP A 1 187 ? 22.517 -2.334 -15.558 1.00 60.94 187 TRP A O 1
ATOM 1492 N N . SER A 1 188 ? 23.790 -0.547 -16.067 1.00 58.78 188 SER A N 1
ATOM 1493 C CA . SER A 1 188 ? 24.553 -1.211 -17.129 1.00 58.78 188 SER A CA 1
ATOM 1494 C C . SER A 1 188 ? 25.694 -2.085 -16.593 1.00 58.78 188 SER A C 1
ATOM 1496 O O . SER A 1 188 ? 26.102 -3.026 -17.270 1.00 58.78 188 SER A O 1
ATOM 1498 N N . THR A 1 189 ? 26.191 -1.810 -15.380 1.00 52.09 189 THR A N 1
ATOM 1499 C CA . THR A 1 189 ? 27.302 -2.543 -14.739 1.00 52.09 189 THR A CA 1
ATOM 1500 C C . THR A 1 189 ? 26.852 -3.614 -13.742 1.00 52.09 189 THR A C 1
ATOM 1502 O O . THR A 1 189 ? 27.607 -4.549 -13.466 1.00 52.09 189 THR A O 1
ATOM 1505 N N . VAL A 1 190 ? 25.620 -3.544 -13.228 1.00 57.06 190 VAL A N 1
ATOM 1506 C CA . VAL A 1 190 ? 25.000 -4.627 -12.454 1.00 57.06 190 VAL A CA 1
ATOM 1507 C C . VAL A 1 190 ? 24.806 -5.838 -13.371 1.00 57.06 190 VAL A C 1
ATOM 1509 O O . VAL A 1 190 ? 23.876 -5.904 -14.174 1.00 57.06 190 VAL A O 1
ATOM 1512 N N . SER A 1 191 ? 25.684 -6.834 -13.223 1.00 48.28 191 SER A N 1
ATOM 1513 C CA . SER A 1 191 ? 25.723 -8.055 -14.047 1.00 48.28 191 SER A CA 1
ATOM 1514 C C . SER A 1 191 ? 24.444 -8.903 -14.004 1.00 48.28 191 SER A C 1
ATOM 1516 O O . SER A 1 191 ? 24.296 -9.840 -14.785 1.00 48.28 191 SER A O 1
ATOM 1518 N N . THR A 1 192 ? 23.513 -8.591 -13.099 1.00 56.94 192 THR A N 1
ATOM 1519 C CA . THR A 1 192 ? 22.262 -9.327 -12.897 1.00 56.94 192 THR A CA 1
ATOM 1520 C C . THR A 1 192 ? 21.094 -8.788 -13.743 1.00 56.94 192 THR A C 1
ATOM 1522 O O . THR A 1 192 ? 20.093 -9.483 -13.916 1.00 56.94 192 THR A O 1
ATOM 1525 N N . GLY A 1 193 ? 21.225 -7.606 -14.357 1.00 66.69 193 GLY A N 1
ATOM 1526 C CA . GLY A 1 193 ? 20.229 -7.019 -15.261 1.00 66.69 193 GLY A CA 1
ATOM 1527 C C . GLY A 1 193 ? 18.895 -6.604 -14.598 1.00 66.69 193 GLY A C 1
ATOM 1528 O O . GLY A 1 193 ? 18.596 -6.985 -13.460 1.00 66.69 193 GLY A O 1
ATOM 1529 N N . PRO A 1 194 ? 18.032 -5.841 -15.303 1.00 70.56 194 PRO A N 1
ATOM 1530 C CA . PRO A 1 194 ? 16.774 -5.315 -14.748 1.00 70.56 194 PRO A CA 1
ATOM 1531 C C . PRO A 1 194 ? 15.799 -6.397 -14.248 1.00 70.56 194 PRO A C 1
ATOM 1533 O O . PRO A 1 194 ? 15.030 -6.183 -13.305 1.00 70.56 194 PRO A O 1
ATOM 1536 N N . ALA A 1 195 ? 15.839 -7.586 -14.859 1.00 74.25 195 ALA A N 1
ATOM 1537 C CA . ALA A 1 195 ? 14.973 -8.705 -14.501 1.00 74.25 195 ALA A CA 1
ATOM 1538 C C . ALA A 1 195 ? 15.341 -9.319 -13.140 1.00 74.25 195 ALA A C 1
ATOM 1540 O O . ALA A 1 195 ? 14.451 -9.565 -12.328 1.00 74.25 195 ALA A O 1
ATOM 1541 N N . ALA A 1 196 ? 16.629 -9.526 -12.842 1.00 76.81 196 ALA A N 1
ATOM 1542 C CA . ALA A 1 196 ? 17.026 -10.104 -11.559 1.00 76.81 196 ALA A CA 1
ATOM 1543 C C . ALA A 1 196 ? 16.741 -9.157 -10.392 1.00 76.81 196 ALA A C 1
ATOM 1545 O O . ALA A 1 196 ? 16.307 -9.604 -9.332 1.00 76.81 196 ALA A O 1
ATOM 1546 N N . LEU A 1 197 ? 16.915 -7.846 -10.573 1.00 77.62 197 LEU A N 1
ATOM 1547 C CA . LEU A 1 197 ? 16.545 -6.909 -9.517 1.00 77.62 197 LEU A CA 1
ATOM 1548 C C . LEU A 1 197 ? 15.036 -6.917 -9.256 1.00 77.62 197 LEU A C 1
ATOM 1550 O O . LEU A 1 197 ? 14.605 -6.890 -8.105 1.00 77.62 197 LEU A O 1
ATOM 1554 N N . THR A 1 198 ? 14.236 -7.027 -10.314 1.00 81.94 198 THR A N 1
ATOM 1555 C CA . THR A 1 198 ? 12.783 -7.173 -10.190 1.00 81.94 198 THR A CA 1
ATOM 1556 C C . THR A 1 198 ? 12.423 -8.434 -9.408 1.00 81.94 198 THR A C 1
ATOM 1558 O O . THR A 1 198 ? 11.595 -8.368 -8.503 1.00 81.94 198 THR A O 1
ATOM 1561 N N . VAL A 1 199 ? 13.112 -9.554 -9.652 1.00 84.56 199 VAL A N 1
ATOM 1562 C CA . VAL A 1 199 ? 12.983 -10.783 -8.847 1.00 84.56 199 VAL A CA 1
ATOM 1563 C C . VAL A 1 199 ? 13.282 -10.522 -7.366 1.00 84.56 199 VAL A C 1
ATOM 1565 O O . VAL A 1 199 ? 12.495 -10.923 -6.502 1.00 84.56 199 VAL A O 1
ATOM 1568 N N . VAL A 1 200 ? 14.377 -9.821 -7.051 1.00 85.31 200 VAL A N 1
ATOM 1569 C CA . VAL A 1 200 ? 14.729 -9.469 -5.664 1.00 85.31 200 VAL A CA 1
ATOM 1570 C C . VAL A 1 200 ? 13.642 -8.598 -5.030 1.00 85.31 200 VAL A C 1
ATOM 1572 O O . VAL A 1 200 ? 13.181 -8.899 -3.931 1.00 85.31 200 VAL A O 1
ATOM 1575 N N . MET A 1 201 ? 13.170 -7.566 -5.726 1.00 84.81 201 MET A N 1
ATOM 1576 C CA . MET A 1 201 ? 12.135 -6.656 -5.226 1.00 84.81 201 MET A CA 1
ATOM 1577 C C . MET A 1 201 ? 10.792 -7.359 -5.007 1.00 84.81 201 MET A C 1
ATOM 1579 O O . MET A 1 201 ? 10.187 -7.190 -3.949 1.00 84.81 201 MET A O 1
ATOM 1583 N N . MET A 1 202 ? 10.351 -8.204 -5.945 1.00 87.88 202 MET A N 1
ATOM 1584 C CA . MET A 1 202 ? 9.146 -9.031 -5.789 1.00 87.88 202 MET A CA 1
ATOM 1585 C C . MET A 1 202 ? 9.258 -9.940 -4.563 1.00 87.88 202 MET A C 1
ATOM 1587 O O . MET A 1 202 ? 8.312 -10.049 -3.779 1.00 87.88 202 MET A O 1
ATOM 1591 N N . THR A 1 203 ? 10.431 -10.544 -4.364 1.00 88.94 203 THR A N 1
ATOM 1592 C CA . THR A 1 203 ? 10.713 -11.405 -3.211 1.00 88.94 203 THR A CA 1
ATOM 1593 C C . THR A 1 203 ? 10.679 -10.615 -1.904 1.00 88.94 203 THR A C 1
ATOM 1595 O O . THR A 1 203 ? 10.060 -11.066 -0.942 1.00 88.94 203 THR A O 1
ATOM 1598 N N . ILE A 1 204 ? 11.262 -9.412 -1.864 1.00 89.50 204 ILE A N 1
ATOM 1599 C CA . ILE A 1 204 ? 11.215 -8.519 -0.695 1.00 89.50 204 ILE A CA 1
ATOM 1600 C C . ILE A 1 204 ? 9.769 -8.122 -0.375 1.00 89.50 204 ILE A C 1
ATOM 1602 O O . ILE A 1 204 ? 9.350 -8.236 0.778 1.00 89.50 204 ILE A O 1
ATOM 1606 N N . CYS A 1 205 ? 8.980 -7.714 -1.376 1.00 89.62 205 CYS A N 1
ATOM 1607 C CA . CYS A 1 205 ? 7.565 -7.383 -1.191 1.00 89.62 205 CYS A CA 1
ATOM 1608 C C . CYS A 1 205 ? 6.776 -8.575 -0.633 1.00 89.62 205 CYS A C 1
ATOM 1610 O O . CYS A 1 205 ? 6.018 -8.418 0.327 1.00 89.62 205 CYS A O 1
ATOM 1612 N N . ALA A 1 206 ? 6.974 -9.772 -1.190 1.00 90.31 206 ALA A N 1
ATOM 1613 C CA . ALA A 1 206 ? 6.312 -10.983 -0.718 1.00 90.31 206 ALA A CA 1
ATOM 1614 C C . ALA A 1 206 ? 6.746 -11.368 0.706 1.00 90.31 206 ALA A C 1
ATOM 1616 O O . ALA A 1 206 ? 5.895 -11.683 1.536 1.00 90.31 206 ALA A O 1
ATOM 1617 N N . ALA A 1 207 ? 8.040 -11.290 1.024 1.00 91.38 207 ALA A N 1
ATOM 1618 C CA . ALA A 1 207 ? 8.575 -11.613 2.346 1.00 91.38 207 ALA A CA 1
ATOM 1619 C C . ALA A 1 207 ? 8.083 -10.638 3.424 1.00 91.38 207 ALA A C 1
ATOM 1621 O O . ALA A 1 207 ? 7.670 -11.062 4.509 1.00 91.38 207 ALA A O 1
ATOM 1622 N N . LEU A 1 208 ? 8.070 -9.335 3.126 1.00 90.31 208 LEU A N 1
ATOM 1623 C CA . LEU A 1 208 ? 7.536 -8.316 4.027 1.00 90.31 208 LEU A CA 1
ATOM 1624 C C . LEU A 1 208 ? 6.040 -8.542 4.267 1.00 90.31 208 LEU A C 1
ATOM 1626 O O . LEU A 1 208 ? 5.586 -8.541 5.412 1.00 90.31 208 LEU A O 1
ATOM 1630 N N . SER A 1 209 ? 5.296 -8.837 3.203 1.00 90.69 209 SER A N 1
ATOM 1631 C CA . SER A 1 209 ? 3.869 -9.133 3.277 1.00 90.69 209 SER A CA 1
ATOM 1632 C C . SER A 1 209 ? 3.554 -10.388 4.085 1.00 90.69 209 SER A C 1
ATOM 1634 O O . SER A 1 209 ? 2.717 -10.347 4.989 1.00 90.69 209 SER A O 1
ATOM 1636 N N . ALA A 1 210 ? 4.291 -11.476 3.859 1.00 88.81 210 ALA A N 1
ATOM 1637 C CA . ALA A 1 210 ? 4.189 -12.695 4.651 1.00 88.81 210 ALA A CA 1
ATOM 1638 C C . ALA A 1 210 ? 4.522 -12.439 6.129 1.00 88.81 210 ALA A C 1
ATOM 1640 O O . ALA A 1 210 ? 3.806 -12.907 7.013 1.00 88.81 210 ALA A O 1
ATOM 1641 N N . THR A 1 211 ? 5.560 -11.649 6.414 1.00 89.88 211 THR A N 1
ATOM 1642 C CA . THR A 1 211 ? 5.959 -11.304 7.787 1.00 89.88 211 THR A CA 1
ATOM 1643 C C . THR A 1 211 ? 4.857 -10.539 8.512 1.00 89.88 211 THR A C 1
ATOM 1645 O O . THR A 1 211 ? 4.507 -10.886 9.642 1.00 89.88 211 THR A O 1
ATOM 1648 N N . VAL A 1 212 ? 4.275 -9.522 7.870 1.00 88.06 212 VAL A N 1
ATOM 1649 C CA . VAL A 1 212 ? 3.166 -8.745 8.442 1.00 88.06 212 VAL A CA 1
ATOM 1650 C C . VAL A 1 212 ? 1.937 -9.633 8.643 1.00 88.06 212 VAL A C 1
ATOM 1652 O O . VAL A 1 212 ? 1.350 -9.613 9.728 1.00 88.06 212 VAL A O 1
ATOM 1655 N N . ALA A 1 213 ? 1.586 -10.455 7.650 1.00 88.44 213 ALA A N 1
ATOM 1656 C CA . ALA A 1 213 ? 0.440 -11.357 7.705 1.00 88.44 213 ALA A CA 1
ATOM 1657 C C . ALA A 1 213 ? 0.552 -12.372 8.851 1.00 88.44 213 ALA A C 1
ATOM 1659 O O . ALA A 1 213 ? -0.379 -12.518 9.642 1.00 88.44 213 ALA A O 1
ATOM 1660 N N . LEU A 1 214 ? 1.703 -13.040 8.978 1.00 87.81 214 LEU A N 1
ATOM 1661 C CA . LEU A 1 214 ? 1.930 -14.086 9.976 1.00 87.81 214 LEU A CA 1
ATOM 1662 C C . LEU A 1 214 ? 2.073 -13.524 11.393 1.00 87.81 214 LEU A C 1
ATOM 1664 O O . LEU A 1 214 ? 1.522 -14.101 12.327 1.00 87.81 214 LEU A O 1
ATOM 1668 N N . ARG A 1 215 ? 2.769 -12.392 11.570 1.00 86.44 215 ARG A N 1
ATOM 1669 C CA . ARG A 1 215 ? 2.947 -11.784 12.901 1.00 86.44 215 ARG A CA 1
ATOM 1670 C C . ARG A 1 215 ? 1.661 -11.168 13.439 1.00 86.44 215 ARG A C 1
ATOM 1672 O O . ARG A 1 215 ? 1.414 -11.248 14.636 1.00 86.44 215 ARG A O 1
ATOM 1679 N N . GLN A 1 216 ? 0.858 -10.553 12.571 1.00 83.06 216 GLN A N 1
ATOM 1680 C CA . GLN A 1 216 ? -0.323 -9.787 12.984 1.00 83.06 216 GLN A CA 1
ATOM 1681 C C . GLN A 1 216 ? -1.649 -10.516 12.731 1.00 83.06 216 GLN A C 1
ATOM 1683 O O . GLN A 1 216 ? -2.707 -9.998 13.093 1.00 83.06 216 GLN A O 1
ATOM 1688 N N . GLY A 1 217 ? -1.613 -11.705 12.120 1.00 81.50 217 GLY A N 1
ATOM 1689 C CA . GLY A 1 217 ? -2.806 -12.477 11.769 1.00 81.50 217 GLY A CA 1
ATOM 1690 C C . GLY A 1 217 ? -3.736 -11.724 10.816 1.00 81.50 217 GLY A C 1
ATOM 1691 O O . GLY A 1 217 ? -4.958 -11.820 10.946 1.00 81.50 217 GLY A O 1
ATOM 1692 N N . ASP A 1 218 ? -3.174 -10.933 9.900 1.00 83.75 218 ASP A N 1
ATOM 1693 C CA . ASP A 1 218 ? -3.941 -10.106 8.973 1.00 83.75 218 ASP A CA 1
ATOM 1694 C C . ASP A 1 218 ? -3.935 -10.674 7.557 1.00 83.75 218 ASP A C 1
ATOM 1696 O O . ASP A 1 218 ? -2.901 -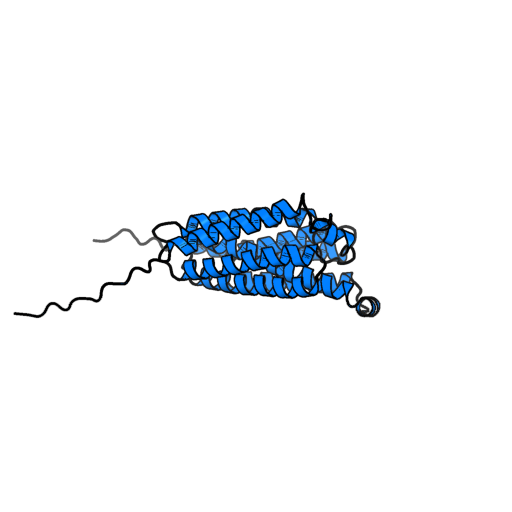10.752 6.901 1.00 83.75 218 ASP A O 1
ATOM 1700 N N . ALA A 1 219 ? -5.126 -11.027 7.081 1.00 87.25 219 ALA A N 1
ATOM 1701 C CA . ALA A 1 219 ? -5.360 -11.513 5.728 1.00 87.25 219 ALA A CA 1
ATOM 1702 C C . ALA A 1 219 ? -5.511 -10.383 4.691 1.00 87.25 219 ALA A C 1
ATOM 1704 O O . ALA A 1 219 ? -5.327 -10.616 3.500 1.00 87.25 219 ALA A O 1
ATOM 1705 N N . SER A 1 220 ? -5.842 -9.163 5.122 1.00 89.25 220 SER A N 1
ATOM 1706 C CA . SER A 1 220 ? -6.147 -8.040 4.219 1.00 89.25 220 SER A CA 1
ATOM 1707 C C . SER A 1 220 ? -4.875 -7.446 3.616 1.00 89.25 220 SER A C 1
ATOM 1709 O O . SER A 1 220 ? -4.856 -7.072 2.447 1.00 89.25 220 SER A O 1
ATOM 1711 N N . TYR A 1 221 ? -3.801 -7.393 4.407 1.00 89.56 221 TYR A N 1
ATOM 1712 C CA . TYR A 1 221 ? -2.495 -6.906 3.974 1.00 89.56 221 TYR A CA 1
ATOM 1713 C C . TYR A 1 221 ? -1.909 -7.720 2.798 1.00 89.56 221 TYR A C 1
ATOM 1715 O O . TYR A 1 221 ? -1.635 -7.128 1.750 1.00 89.56 221 TYR A O 1
ATOM 1723 N N . PRO A 1 222 ? -1.766 -9.059 2.884 1.00 89.75 222 PRO A N 1
ATOM 1724 C CA . PRO A 1 222 ? -1.219 -9.852 1.784 1.00 89.75 222 PRO A CA 1
ATOM 1725 C C . PRO A 1 222 ? -2.105 -9.916 0.542 1.00 89.75 222 PRO A C 1
ATOM 1727 O O . PRO A 1 222 ? -1.569 -10.097 -0.546 1.00 89.75 222 PRO A O 1
ATOM 1730 N N . ALA A 1 223 ? -3.420 -9.702 0.651 1.00 90.31 223 ALA A N 1
ATOM 1731 C CA . ALA A 1 223 ? -4.312 -9.689 -0.512 1.00 90.31 223 ALA A CA 1
ATOM 1732 C C . ALA A 1 223 ? -3.933 -8.595 -1.530 1.00 90.31 223 ALA A C 1
ATOM 1734 O O . ALA A 1 223 ? -3.965 -8.820 -2.739 1.00 90.31 223 ALA A O 1
ATOM 1735 N N . VAL A 1 224 ? -3.503 -7.428 -1.046 1.00 90.88 224 VAL A N 1
ATOM 1736 C CA . VAL A 1 224 ? -3.034 -6.332 -1.908 1.00 90.88 224 VAL A CA 1
ATOM 1737 C C . VAL A 1 224 ? -1.700 -6.674 -2.567 1.00 90.88 224 VAL A C 1
ATOM 1739 O O . VAL A 1 224 ? -1.504 -6.395 -3.747 1.00 90.88 224 VAL A O 1
ATOM 1742 N N . THR A 1 225 ? -0.790 -7.321 -1.837 1.00 89.50 225 THR A N 1
ATOM 1743 C CA . THR A 1 225 ? 0.485 -7.774 -2.408 1.00 89.50 225 THR A CA 1
ATOM 1744 C C . THR A 1 225 ? 0.263 -8.847 -3.475 1.00 89.50 225 THR A C 1
ATOM 1746 O O . THR A 1 225 ? 0.898 -8.792 -4.522 1.00 89.50 225 THR A O 1
ATOM 1749 N N . VAL A 1 226 ? -0.675 -9.778 -3.258 1.00 92.00 226 VAL A N 1
ATOM 1750 C CA . VAL A 1 226 ? -1.094 -10.778 -4.257 1.00 92.00 226 VAL A CA 1
ATOM 1751 C C . VAL A 1 226 ? -1.585 -10.098 -5.532 1.00 92.00 226 VAL A C 1
ATOM 1753 O O . VAL A 1 226 ? -1.152 -10.471 -6.622 1.00 92.00 226 VAL A O 1
ATOM 1756 N N . TRP A 1 227 ? -2.436 -9.076 -5.410 1.00 92.06 227 TRP A N 1
ATOM 1757 C CA . TRP A 1 227 ? -2.901 -8.299 -6.559 1.00 92.06 227 TRP A CA 1
ATOM 1758 C C . TRP A 1 227 ? -1.746 -7.624 -7.307 1.00 92.06 227 TRP A C 1
ATOM 1760 O O . TRP A 1 227 ? -1.642 -7.761 -8.524 1.00 92.06 227 TRP A O 1
ATOM 1770 N N . ALA A 1 228 ? -0.845 -6.949 -6.588 1.00 87.81 228 ALA A N 1
ATOM 1771 C CA . ALA A 1 228 ? 0.299 -6.275 -7.196 1.00 87.81 228 ALA A CA 1
ATOM 1772 C C . ALA A 1 228 ? 1.229 -7.254 -7.933 1.00 87.81 228 ALA A C 1
ATOM 1774 O O . ALA A 1 228 ? 1.586 -7.011 -9.083 1.00 87.81 228 ALA A O 1
ATOM 1775 N N . LEU A 1 229 ? 1.568 -8.388 -7.310 1.00 88.00 229 LEU A N 1
ATOM 1776 C CA . LEU A 1 229 ? 2.395 -9.432 -7.925 1.00 88.00 229 LEU A CA 1
ATOM 1777 C C . LEU A 1 229 ? 1.721 -10.051 -9.154 1.00 88.00 229 LEU A C 1
ATOM 1779 O O . LEU A 1 229 ? 2.391 -10.307 -10.152 1.00 88.00 229 LEU A O 1
ATOM 1783 N N . SER A 1 230 ? 0.400 -10.235 -9.109 1.00 87.88 230 SER A N 1
ATOM 1784 C CA . SER A 1 230 ? -0.376 -10.728 -10.252 1.00 87.88 230 SER A CA 1
ATOM 1785 C C . SER A 1 230 ? -0.357 -9.727 -11.408 1.00 87.88 230 SER A C 1
ATOM 1787 O O . SER A 1 230 ? -0.136 -10.108 -12.553 1.00 87.88 230 SER A O 1
ATOM 1789 N N . ALA A 1 231 ? -0.512 -8.433 -11.121 1.00 86.75 231 ALA A N 1
ATOM 1790 C CA . ALA A 1 231 ? -0.440 -7.384 -12.133 1.00 86.75 231 ALA A CA 1
ATOM 1791 C C . ALA A 1 231 ? 0.955 -7.259 -12.771 1.00 86.75 231 ALA A C 1
ATOM 1793 O O . ALA A 1 231 ? 1.051 -6.989 -13.969 1.00 86.75 231 ALA A O 1
ATOM 1794 N N . ILE A 1 232 ? 2.028 -7.481 -12.002 1.00 85.44 232 ILE A N 1
ATOM 1795 C CA . ILE A 1 232 ? 3.406 -7.551 -12.521 1.00 85.44 232 ILE A CA 1
ATOM 1796 C C . ILE A 1 232 ? 3.569 -8.779 -13.427 1.00 85.44 232 ILE A C 1
ATOM 1798 O O . ILE A 1 232 ? 4.087 -8.658 -14.536 1.00 85.44 232 ILE A O 1
ATOM 1802 N N . ALA A 1 233 ? 3.069 -9.945 -13.002 1.00 86.25 233 ALA A N 1
ATOM 1803 C CA . ALA A 1 233 ? 3.116 -11.170 -13.801 1.00 86.25 233 ALA A CA 1
ATOM 1804 C C . ALA A 1 233 ? 2.374 -11.019 -15.139 1.00 86.25 233 ALA A C 1
ATOM 1806 O O . ALA A 1 233 ? 2.876 -11.463 -16.168 1.00 86.25 233 ALA A O 1
ATOM 1807 N N . VAL A 1 234 ? 1.215 -10.349 -15.142 1.00 86.19 234 VAL A N 1
ATOM 1808 C CA . VAL A 1 234 ? 0.452 -10.057 -16.366 1.00 86.19 234 VAL A CA 1
ATOM 1809 C C . VAL A 1 234 ? 1.207 -9.085 -17.274 1.00 86.19 234 VAL A C 1
ATOM 1811 O O . VAL A 1 234 ? 1.289 -9.328 -18.476 1.00 86.19 234 VAL A O 1
ATOM 1814 N N . ARG A 1 235 ? 1.797 -8.013 -16.723 1.00 82.56 235 ARG A N 1
ATOM 1815 C CA . ARG A 1 235 ? 2.587 -7.039 -17.503 1.00 82.56 235 ARG A CA 1
ATOM 1816 C C . ARG A 1 235 ? 3.785 -7.696 -18.193 1.00 82.56 235 ARG A C 1
ATOM 1818 O O . ARG A 1 235 ? 4.102 -7.353 -19.327 1.00 82.56 235 ARG A O 1
ATOM 1825 N N . HIS A 1 236 ? 4.427 -8.651 -17.522 1.00 84.19 236 HIS A N 1
ATOM 1826 C CA . HIS A 1 236 ? 5.643 -9.315 -17.992 1.00 84.19 236 HIS A CA 1
ATOM 1827 C C . HIS A 1 236 ? 5.423 -10.782 -18.377 1.00 84.19 236 HIS A C 1
ATOM 1829 O O . HIS A 1 236 ? 6.338 -11.593 -18.259 1.00 84.19 236 HIS A O 1
ATOM 1835 N N . ALA A 1 237 ? 4.240 -11.124 -18.899 1.00 82.44 237 ALA A N 1
ATOM 1836 C CA . ALA A 1 237 ? 3.907 -12.488 -19.323 1.00 82.44 237 ALA A CA 1
ATOM 1837 C C . ALA A 1 237 ? 4.869 -13.054 -20.391 1.00 82.44 237 ALA A C 1
ATOM 1839 O O . ALA A 1 237 ? 5.085 -14.261 -20.453 1.00 82.44 237 ALA A O 1
ATOM 1840 N N . ALA A 1 238 ? 5.487 -12.182 -21.195 1.00 82.62 238 ALA A N 1
ATOM 1841 C CA . ALA A 1 238 ? 6.497 -12.551 -22.189 1.00 82.62 238 ALA A CA 1
ATOM 1842 C C . ALA A 1 238 ? 7.880 -12.887 -21.589 1.00 82.62 238 ALA A C 1
ATOM 1844 O O . ALA A 1 238 ? 8.755 -13.358 -22.310 1.00 82.62 238 ALA A O 1
ATOM 1845 N N . ILE A 1 239 ? 8.094 -12.652 -20.288 1.00 83.31 239 ILE A N 1
ATOM 1846 C CA . ILE A 1 239 ? 9.328 -12.969 -19.559 1.00 83.31 239 ILE A CA 1
ATOM 1847 C C . ILE A 1 239 ? 9.002 -14.086 -18.552 1.00 83.31 239 ILE A C 1
ATOM 1849 O O . ILE A 1 239 ? 8.548 -13.795 -17.439 1.00 83.31 239 ILE A O 1
ATOM 1853 N N . PRO A 1 240 ? 9.235 -15.370 -18.898 1.00 83.75 240 PRO A N 1
ATOM 1854 C CA . PRO A 1 240 ? 8.766 -16.503 -18.096 1.00 83.75 240 PRO A CA 1
ATOM 1855 C C . PRO A 1 240 ? 9.231 -16.474 -16.636 1.00 83.75 240 PRO A C 1
ATOM 1857 O O . PRO A 1 240 ? 8.465 -16.817 -15.739 1.00 83.75 240 PRO A O 1
ATOM 1860 N N . SER A 1 241 ? 10.458 -16.015 -16.371 1.00 82.75 241 SER A N 1
ATOM 1861 C CA . SER A 1 241 ? 11.005 -15.924 -15.012 1.00 82.75 241 SER A CA 1
ATOM 1862 C C . SER A 1 241 ? 10.203 -14.982 -14.106 1.00 82.75 241 SER A C 1
ATOM 1864 O O . SER A 1 241 ? 9.926 -15.333 -12.960 1.00 82.75 241 SER A O 1
ATOM 1866 N N . LEU A 1 242 ? 9.781 -13.820 -14.614 1.00 84.12 242 LEU A N 1
ATOM 1867 C CA . LEU A 1 242 ? 8.979 -12.851 -13.859 1.00 84.12 242 LEU A CA 1
ATOM 1868 C C . LEU A 1 242 ? 7.527 -13.311 -13.714 1.00 84.12 242 LEU A C 1
ATOM 1870 O O . LEU A 1 242 ? 6.949 -13.194 -12.632 1.00 84.12 242 LEU A O 1
ATOM 1874 N N . ALA A 1 243 ? 6.956 -13.885 -14.775 1.00 86.50 243 ALA A N 1
ATOM 1875 C CA . ALA A 1 243 ? 5.592 -14.398 -14.763 1.00 86.50 243 ALA A CA 1
ATOM 1876 C C . ALA A 1 243 ? 5.425 -15.552 -13.758 1.00 86.50 243 ALA A C 1
ATOM 1878 O O . ALA A 1 243 ? 4.559 -15.490 -12.880 1.00 86.50 243 ALA A O 1
ATOM 1879 N N . PHE A 1 244 ? 6.286 -16.574 -13.825 1.00 88.94 244 PHE A N 1
ATOM 1880 C CA . PHE A 1 244 ? 6.222 -17.720 -12.914 1.00 88.94 244 PHE A CA 1
ATOM 1881 C C . PHE A 1 244 ? 6.513 -17.328 -11.468 1.00 88.94 244 PHE A C 1
ATOM 1883 O O . PHE A 1 244 ? 5.825 -17.807 -10.565 1.00 88.94 244 PHE A O 1
ATOM 1890 N N . LEU A 1 245 ? 7.474 -16.428 -11.233 1.00 89.94 245 LEU A N 1
ATOM 1891 C CA . LEU A 1 245 ? 7.749 -15.939 -9.886 1.00 89.94 245 LEU A CA 1
ATOM 1892 C C . LEU A 1 245 ? 6.554 -15.170 -9.313 1.00 89.94 245 LEU A C 1
ATOM 1894 O O . LEU A 1 245 ? 6.162 -15.419 -8.175 1.00 89.94 245 LEU A O 1
ATOM 1898 N N . GLY A 1 246 ? 5.952 -14.265 -10.088 1.00 86.94 246 GLY A N 1
ATOM 1899 C CA . GLY A 1 246 ? 4.797 -13.487 -9.639 1.00 86.94 246 GLY A CA 1
ATOM 1900 C C . GLY A 1 246 ? 3.613 -14.371 -9.263 1.00 86.94 246 GLY A C 1
ATOM 1901 O O . GLY A 1 246 ? 3.053 -14.210 -8.178 1.00 86.94 246 GLY A O 1
ATOM 1902 N N . VAL A 1 247 ? 3.294 -15.365 -10.098 1.00 89.50 247 VAL A N 1
ATOM 1903 C CA . VAL A 1 247 ? 2.239 -16.350 -9.814 1.00 89.50 247 VAL A CA 1
ATOM 1904 C C . VAL A 1 247 ? 2.597 -17.218 -8.604 1.00 89.50 247 VAL A C 1
ATOM 1906 O O . VAL A 1 247 ? 1.765 -17.398 -7.716 1.00 89.50 247 VAL A O 1
ATOM 1909 N N . GLY A 1 248 ? 3.832 -17.716 -8.512 1.00 90.62 248 GLY A N 1
ATOM 1910 C CA . GLY A 1 248 ? 4.282 -18.549 -7.394 1.00 90.62 248 GLY A CA 1
ATOM 1911 C C . GLY A 1 248 ? 4.20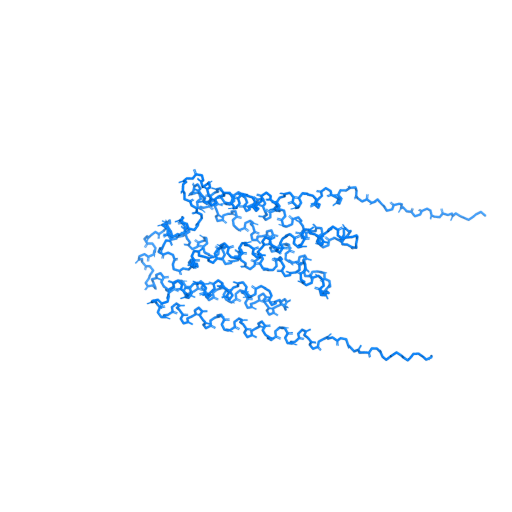3 -17.825 -6.046 1.00 90.62 248 GLY A C 1
ATOM 1912 O O . GLY A 1 248 ? 3.649 -18.358 -5.081 1.00 90.62 248 GLY A O 1
ATOM 1913 N N . LEU A 1 249 ? 4.681 -16.578 -5.986 1.00 91.69 249 LEU A N 1
ATOM 1914 C CA . LEU A 1 249 ? 4.591 -15.738 -4.789 1.00 91.69 249 LEU A CA 1
ATOM 1915 C C . LEU A 1 249 ? 3.131 -15.397 -4.443 1.00 91.69 249 LEU A C 1
ATOM 1917 O O . LEU A 1 249 ? 2.752 -15.444 -3.270 1.00 91.69 249 LEU A O 1
ATOM 1921 N N . ALA A 1 250 ? 2.293 -15.113 -5.444 1.00 90.44 250 ALA A N 1
ATOM 1922 C CA . ALA A 1 250 ? 0.864 -14.866 -5.256 1.00 90.44 250 ALA A CA 1
ATOM 1923 C C . ALA A 1 250 ? 0.128 -16.089 -4.676 1.00 90.44 250 ALA A C 1
ATOM 1925 O O . ALA A 1 250 ? -0.673 -15.948 -3.746 1.00 90.44 250 ALA A O 1
ATOM 1926 N N . ILE A 1 251 ? 0.433 -17.298 -5.158 1.00 92.12 251 ILE A N 1
ATOM 1927 C CA . ILE A 1 251 ? -0.117 -18.549 -4.614 1.00 92.12 251 ILE A CA 1
ATOM 1928 C C . ILE A 1 251 ? 0.349 -18.747 -3.167 1.00 92.12 251 ILE A C 1
ATOM 1930 O O . ILE A 1 251 ? -0.478 -19.001 -2.290 1.00 92.12 251 ILE A O 1
ATOM 1934 N N . GLY A 1 252 ? 1.644 -18.573 -2.886 1.00 91.25 252 GLY A N 1
ATOM 1935 C CA . GLY A 1 252 ? 2.195 -18.715 -1.534 1.00 91.25 252 GLY A CA 1
ATOM 1936 C C . GLY A 1 252 ? 1.526 -17.785 -0.516 1.00 91.25 252 GLY A C 1
ATOM 1937 O O . GLY A 1 252 ? 1.115 -18.222 0.562 1.00 91.25 252 GLY A O 1
ATOM 1938 N N . LEU A 1 253 ? 1.332 -16.514 -0.878 1.00 90.75 253 LEU A N 1
ATOM 1939 C CA . LEU A 1 253 ? 0.616 -15.546 -0.043 1.00 90.75 253 LEU A CA 1
ATOM 1940 C C . LEU A 1 253 ? -0.872 -15.895 0.107 1.00 90.75 253 LEU A C 1
ATOM 1942 O O . LEU A 1 253 ? -1.421 -15.769 1.202 1.00 90.75 253 LEU A O 1
ATOM 1946 N N . THR A 1 254 ? -1.518 -16.398 -0.946 1.00 91.31 254 THR A N 1
ATOM 1947 C CA . THR A 1 254 ? -2.909 -16.878 -0.884 1.00 91.31 254 THR A CA 1
ATOM 1948 C C . THR A 1 254 ? -3.066 -18.038 0.102 1.00 91.31 254 THR A C 1
ATOM 1950 O O . THR A 1 254 ? -4.010 -18.053 0.893 1.00 91.31 254 THR A O 1
ATOM 1953 N N . VAL A 1 255 ? -2.117 -18.977 0.145 1.00 91.94 255 VAL A N 1
ATOM 1954 C CA . VAL A 1 255 ? -2.122 -20.067 1.137 1.00 91.94 255 VAL A CA 1
ATOM 1955 C C . VAL A 1 255 ? -2.022 -19.517 2.563 1.00 91.94 255 VAL A C 1
ATOM 1957 O O . VAL A 1 255 ? -2.746 -19.975 3.450 1.00 91.94 255 VAL A O 1
ATOM 1960 N N . ILE A 1 256 ? -1.179 -18.506 2.796 1.00 90.56 256 ILE A N 1
ATOM 1961 C CA . ILE A 1 256 ? -1.081 -17.829 4.100 1.00 90.56 256 ILE A CA 1
ATOM 1962 C C . ILE A 1 256 ? -2.417 -17.170 4.470 1.00 90.56 256 ILE A C 1
ATOM 1964 O O . ILE A 1 256 ? -2.888 -17.343 5.596 1.00 90.56 256 ILE A O 1
ATOM 1968 N N . ILE A 1 257 ? -3.063 -16.482 3.524 1.00 89.56 257 ILE A N 1
ATOM 1969 C CA . ILE A 1 257 ? -4.390 -15.875 3.710 1.00 89.56 257 ILE A CA 1
ATOM 1970 C C . ILE A 1 257 ? -5.411 -16.929 4.144 1.00 89.56 257 ILE A C 1
ATOM 1972 O O . ILE A 1 257 ? -6.080 -16.753 5.164 1.00 89.56 257 ILE A O 1
ATOM 1976 N N . VAL A 1 258 ? -5.506 -18.043 3.412 1.00 90.38 258 VAL A N 1
ATOM 1977 C CA . VAL A 1 258 ? -6.449 -19.129 3.714 1.00 90.38 258 VAL A CA 1
ATOM 1978 C C . VAL A 1 258 ? -6.192 -19.701 5.107 1.00 90.38 258 VAL A C 1
ATOM 1980 O O . VAL A 1 258 ? -7.138 -19.858 5.879 1.00 90.38 258 VAL A O 1
ATOM 1983 N N . ARG A 1 259 ? -4.926 -19.935 5.479 1.00 91.25 259 ARG A N 1
ATOM 1984 C CA . ARG A 1 259 ? -4.552 -20.420 6.820 1.00 91.25 259 ARG A CA 1
ATOM 1985 C C . ARG A 1 259 ? -4.972 -19.454 7.927 1.00 91.25 259 ARG A C 1
ATOM 1987 O O . ARG A 1 259 ? -5.556 -19.885 8.918 1.00 91.25 259 ARG A O 1
ATOM 1994 N N . ILE A 1 260 ? -4.718 -18.155 7.764 1.00 87.06 260 ILE A N 1
ATOM 1995 C CA . ILE A 1 260 ? -5.111 -17.128 8.743 1.00 87.06 260 ILE A CA 1
ATOM 1996 C C . ILE A 1 260 ? -6.637 -17.090 8.900 1.00 87.06 260 ILE A C 1
ATOM 1998 O O . ILE A 1 260 ? -7.145 -17.049 10.022 1.00 87.06 260 ILE A O 1
ATOM 2002 N N . VAL A 1 261 ? -7.380 -17.132 7.791 1.00 86.00 261 VAL A N 1
ATOM 2003 C CA . VAL A 1 261 ? -8.849 -17.095 7.807 1.00 86.00 261 VAL A CA 1
ATOM 2004 C C . VAL A 1 261 ? -9.435 -18.363 8.433 1.00 86.00 261 VAL A C 1
ATOM 2006 O O . VAL A 1 261 ? -10.349 -18.255 9.252 1.00 86.00 261 VAL A O 1
ATOM 2009 N N . ALA A 1 262 ? -8.907 -19.544 8.104 1.00 85.94 262 ALA A N 1
ATOM 2010 C CA . ALA A 1 262 ? -9.343 -20.819 8.673 1.00 85.94 262 ALA A CA 1
ATOM 2011 C C . ALA A 1 262 ? -9.092 -20.878 10.189 1.00 85.94 262 ALA A C 1
ATOM 2013 O O . ALA A 1 262 ? -10.018 -21.122 10.964 1.00 85.94 262 ALA A O 1
ATOM 2014 N N . ASN A 1 263 ? -7.881 -20.528 10.630 1.00 81.88 263 ASN A N 1
ATOM 2015 C CA . ASN A 1 263 ? -7.518 -20.514 12.051 1.00 81.88 263 ASN A CA 1
ATOM 2016 C C . ASN A 1 263 ? -8.270 -19.425 12.836 1.00 81.88 263 ASN A C 1
ATOM 2018 O O . ASN A 1 263 ? -8.562 -19.587 14.019 1.00 81.88 263 ASN A O 1
ATOM 2022 N N . GLY A 1 264 ? -8.620 -18.313 12.182 1.00 67.25 264 GLY A N 1
ATOM 2023 C CA . GLY A 1 264 ? -9.430 -17.245 12.765 1.00 67.25 264 GLY A CA 1
ATOM 2024 C C . GLY A 1 264 ? -10.911 -17.601 12.936 1.00 67.25 264 GLY A C 1
ATOM 2025 O O . GLY A 1 264 ? -11.565 -17.014 13.798 1.00 67.25 264 GLY A O 1
ATOM 2026 N N . ARG A 1 265 ? -11.443 -18.546 12.147 1.00 56.06 265 ARG A N 1
ATOM 2027 C CA . ARG A 1 265 ? -12.821 -19.060 12.265 1.00 56.06 265 ARG A CA 1
ATOM 2028 C C . ARG A 1 265 ? -12.965 -20.113 13.368 1.00 56.06 265 ARG A C 1
ATOM 2030 O O . ARG A 1 265 ? -14.017 -20.171 13.983 1.00 56.06 265 ARG A O 1
ATOM 2037 N N . GLY A 1 266 ? -11.902 -20.853 13.695 1.00 40.41 266 GLY A N 1
ATOM 2038 C CA . GLY A 1 266 ? -11.898 -21.853 14.778 1.00 40.41 266 GLY A CA 1
ATOM 2039 C C . GLY A 1 266 ? -11.916 -21.295 16.212 1.00 40.41 266 GLY A C 1
ATOM 2040 O O . GLY A 1 266 ? -11.918 -22.065 17.163 1.00 40.41 266 GLY A O 1
ATOM 2041 N N . ARG A 1 267 ? -11.915 -19.965 16.396 1.00 44.84 267 ARG A N 1
ATOM 2042 C CA . ARG A 1 267 ? -11.926 -19.282 17.710 1.00 44.84 267 ARG A CA 1
ATOM 2043 C C . ARG A 1 267 ? -13.277 -18.646 18.076 1.00 44.84 267 ARG A C 1
ATOM 2045 O O . ARG A 1 267 ? -13.333 -17.797 18.968 1.00 44.84 267 ARG A O 1
ATOM 2052 N N . THR A 1 268 ? -14.370 -19.007 17.406 1.00 40.81 268 THR A N 1
ATOM 2053 C CA . THR A 1 268 ? -15.717 -18.605 17.838 1.00 40.81 268 THR A CA 1
ATOM 2054 C C . THR A 1 268 ? -16.098 -19.363 19.110 1.00 40.81 268 THR A C 1
ATOM 2056 O O . THR A 1 268 ? -16.454 -20.527 19.028 1.00 40.81 268 THR A O 1
ATOM 2059 N N . GLN A 1 269 ? -15.929 -18.671 20.244 1.00 39.66 269 GLN A N 1
ATOM 2060 C CA . GLN A 1 269 ? -16.467 -18.870 21.602 1.00 39.66 269 GLN A CA 1
ATOM 2061 C C . GLN A 1 269 ? -16.828 -20.304 22.049 1.00 39.66 269 GLN A C 1
ATOM 2063 O O . GLN A 1 269 ? -17.722 -20.910 21.464 1.00 39.66 269 GLN A O 1
ATOM 2068 N N . PRO A 1 270 ? -16.277 -20.794 23.183 1.00 40.72 270 PRO A N 1
ATOM 2069 C CA . PRO A 1 270 ? -16.974 -21.806 23.965 1.00 40.72 270 PRO A CA 1
ATOM 2070 C C . PRO A 1 270 ? -18.365 -21.251 24.277 1.00 40.72 270 PRO A C 1
ATOM 2072 O O . PRO A 1 270 ? -18.485 -20.169 24.856 1.00 40.72 270 PRO A O 1
ATOM 2075 N N . SER A 1 271 ? -19.400 -21.961 23.843 1.00 43.84 271 SER A N 1
ATOM 2076 C CA . SER A 1 271 ? -20.760 -21.787 24.332 1.00 43.84 271 SER A CA 1
ATOM 2077 C C . SER A 1 271 ? -20.703 -21.823 25.855 1.00 43.84 271 SER A C 1
ATOM 2079 O O . SER A 1 271 ? -20.412 -22.869 26.428 1.00 43.84 271 SER A O 1
ATOM 2081 N N . TYR A 1 272 ? -20.910 -20.676 26.503 1.00 47.44 272 TYR A N 1
ATOM 2082 C CA . TYR A 1 272 ? -21.208 -20.663 27.928 1.00 47.44 272 TYR A CA 1
ATOM 2083 C C . TYR A 1 272 ? -22.519 -21.445 28.073 1.00 47.44 272 TYR A C 1
ATOM 2085 O O . TYR A 1 272 ? -23.496 -21.040 27.433 1.00 47.44 272 TYR A O 1
ATOM 2093 N N . PRO A 1 273 ? -22.553 -22.581 28.795 1.00 51.78 273 PRO A N 1
ATOM 2094 C CA . PRO A 1 273 ? -23.809 -23.254 29.070 1.00 51.78 273 PRO A CA 1
ATOM 2095 C C . PRO A 1 273 ? -24.715 -22.244 29.760 1.00 51.78 273 PRO A C 1
ATOM 2097 O O . PRO A 1 273 ? -24.333 -21.621 30.752 1.00 51.78 273 PRO A O 1
ATOM 2100 N N . ALA A 1 274 ? -25.877 -22.018 29.165 1.00 56.25 274 ALA A N 1
ATOM 2101 C CA . ALA A 1 274 ? -26.913 -21.171 29.712 1.00 56.25 274 ALA A CA 1
ATOM 2102 C C . ALA A 1 274 ? -27.612 -21.913 30.853 1.00 56.25 274 ALA A C 1
ATOM 2104 O O . ALA A 1 274 ? -28.804 -22.137 30.771 1.00 56.25 274 ALA A O 1
ATOM 2105 N N . ASP A 1 275 ? -26.871 -22.300 31.887 1.00 55.62 275 ASP A N 1
ATOM 2106 C CA . ASP A 1 275 ? -27.419 -22.986 33.049 1.00 55.62 275 ASP A CA 1
ATOM 2107 C C . ASP A 1 275 ? -26.763 -22.403 34.307 1.00 55.62 275 ASP A C 1
ATOM 2109 O O . ASP A 1 275 ? -25.742 -22.882 34.795 1.00 55.62 275 ASP A O 1
ATOM 2113 N N . MET A 1 276 ? -27.353 -21.311 34.803 1.00 45.16 276 MET A N 1
ATOM 2114 C CA . MET A 1 276 ? -27.556 -21.182 36.247 1.00 45.16 276 MET A CA 1
ATOM 2115 C C . MET A 1 276 ? -28.922 -21.797 36.550 1.00 45.16 276 MET A C 1
ATOM 2117 O O . MET A 1 276 ? -29.864 -21.625 35.770 1.00 45.16 276 MET A O 1
ATOM 2121 N N . PRO A 1 277 ? -29.022 -22.527 37.658 1.00 56.91 277 PRO A N 1
ATOM 2122 C CA . PRO A 1 277 ? -29.438 -21.877 38.902 1.00 56.91 277 PRO A CA 1
ATOM 2123 C C . PRO A 1 277 ? -28.295 -21.607 39.884 1.00 56.91 277 PRO A C 1
ATOM 2125 O O . PRO A 1 277 ? -27.391 -22.461 40.014 1.00 56.91 277 PRO A O 1
#

Organism: NCBI:txid47253

Foldseek 3Di:
DDDDDDDPDDPPPPCLVVLLVLLVVLLVVLVVLLVCCPVDPVQPAHPLRCCCPLVVLQLLFFHSVLVVVLVVLLSVLSVLLSVVCPDPVNSPDPLSSQLSQLSSQLSVLSSVLRVCVSVVVLVSNLVSLVSSLVSLVRSQVSLLVDDDDPSSVRNRNLSSLSVNLLSVSVNLSSVSSVCCNPCVVVQVVPPCHSVVVSLVSLVVSLVVQLVCCVVSLDLNNLVNSLSSLCRSLVVVVVPVVSVVSSNVSSVVSVVSSVVSVVVVVVPPDDPPPPDDD

Secondary structure (DSSP, 8-state):
-------------TTHHHHHHHHHHHHHHHHHHHHHTTTS-TTS--HHHHHHHTSTT-TTSPPTTHHHHHHHHHHHHHHHHHHHTTSTTTTT-HHHHHHHHHHHHHHHHHHHHHHHHHTT-HHHHHHHHHHHHHHHHHHHHHHHTS---HHHIIIIIHHHHHHHHHHHHHHHHHHHHHHHHH-HHHHHH-TTHHHHHHHHHHHHHHHHHHHHHHHHT-SHHHHHHHHHHHHHHHHTTTSHHHHHHHHHHHHHHHHHHHHHHHHHHTTS---------

Sequence (277 aa):
MTNQTTQPSAKTPKNHIGRQWLTVATVLLSIAVNILSIPFPPEGKNIGEVSDTTFGNVLITPAGYAFPYIWSLVYIGLIAFAIYQFLPQQRYSQPIAKTAWGVVGAAVLQILWVFAFLTSYFWLSVILMIGIFACLLFAYLQTRSVKPNRKVRWLLQAPISIYFSWITVAAVVNIASVLMINLPEYWSTVSTGPAALTVVMMTICAALSATVALRQGDASYPAVTVWALSAIAVRHAAIPSLAFLGVGLAIGLTVIIVRIVANGRGRTQPSYPADMP

pLDDT: mean 78.46, std 14.55, range [38.16, 94.31]